Protein AF-0000000073385893 (afdb_homodimer)

Structure (mmCIF, N/CA/C/O backbone):
data_AF-0000000073385893-model_v1
#
loop_
_entity.id
_entity.type
_entity.pdbx_description
1 polymer Transposase
#
loop_
_atom_site.group_PDB
_atom_site.id
_atom_site.type_symbol
_atom_site.label_atom_id
_atom_site.label_alt_id
_atom_site.label_comp_id
_atom_site.label_asym_id
_atom_site.label_entity_id
_atom_site.label_seq_id
_atom_site.pdbx_PDB_ins_code
_atom_site.Cartn_x
_atom_site.Cartn_y
_atom_site.Cartn_z
_atom_site.occupancy
_atom_site.B_iso_or_equiv
_atom_site.auth_seq_id
_atom_site.auth_comp_id
_atom_site.auth_asym_id
_atom_site.auth_atom_id
_atom_site.pdbx_PDB_model_num
ATOM 1 N N . MET A 1 1 ? -3.127 -2.102 11.352 1 68.62 1 MET A N 1
ATOM 2 C CA . MET A 1 1 ? -2.375 -3.064 10.547 1 68.62 1 MET A CA 1
ATOM 3 C C . MET A 1 1 ? -3.191 -3.529 9.344 1 68.62 1 MET A C 1
ATOM 5 O O . MET A 1 1 ? -2.686 -3.561 8.227 1 68.62 1 MET A O 1
ATOM 9 N N . GLU A 1 2 ? -4.508 -3.516 9.477 1 88.69 2 GLU A N 1
ATOM 10 C CA . GLU A 1 2 ? -5.406 -3.994 8.43 1 88.69 2 GLU A CA 1
ATOM 11 C C . GLU A 1 2 ? -5.516 -2.984 7.293 1 88.69 2 GLU A C 1
ATOM 13 O O . GLU A 1 2 ? -5.629 -3.365 6.125 1 88.69 2 GLU A O 1
ATOM 18 N N . GLN A 1 3 ? -5.215 -1.764 7.625 1 93.19 3 GLN A N 1
ATOM 19 C CA . GLN A 1 3 ? -5.363 -0.714 6.625 1 93.19 3 GLN A CA 1
ATOM 20 C C . GLN A 1 3 ? -4.238 -0.773 5.594 1 93.19 3 GLN A C 1
ATOM 22 O O . GLN A 1 3 ? -4.449 -0.482 4.418 1 93.19 3 GLN A O 1
ATOM 27 N N . TYR A 1 4 ? -3.107 -1.166 6.062 1 94.75 4 TYR A N 1
ATOM 28 C CA . TYR A 1 4 ? -1.977 -1.244 5.145 1 94.75 4 TYR A CA 1
ATOM 29 C C . TYR A 1 4 ? -2.141 -2.408 4.176 1 94.75 4 TYR A C 1
ATOM 31 O O . TYR A 1 4 ? -1.768 -2.305 3.004 1 94.75 4 TYR A O 1
ATOM 39 N N . ARG A 1 5 ? -2.723 -3.418 4.672 1 94.38 5 ARG A N 1
ATOM 40 C CA . ARG A 1 5 ? -2.998 -4.547 3.791 1 94.38 5 ARG A CA 1
ATOM 41 C C . ARG A 1 5 ? -4.059 -4.191 2.754 1 94.38 5 ARG A C 1
ATOM 43 O O . ARG A 1 5 ? -3.947 -4.574 1.589 1 94.38 5 ARG A O 1
ATOM 50 N N . LEU A 1 6 ? -5.02 -3.506 3.205 1 94.25 6 LEU A N 1
ATOM 51 C CA . LEU A 1 6 ? -6.066 -3.057 2.293 1 94.25 6 LEU A CA 1
ATOM 52 C C . LEU A 1 6 ? -5.484 -2.166 1.198 1 94.25 6 LEU A C 1
ATOM 54 O O . LEU A 1 6 ? -5.855 -2.289 0.029 1 94.25 6 LEU A O 1
ATOM 58 N N . LEU A 1 7 ? -4.605 -1.332 1.606 1 95.81 7 LEU A N 1
ATOM 59 C CA . LEU A 1 7 ? -3.953 -0.468 0.629 1 95.81 7 LEU A CA 1
ATOM 60 C C . LEU A 1 7 ? -3.135 -1.29 -0.362 1 95.81 7 LEU A C 1
ATOM 62 O O . LEU A 1 7 ? -3.154 -1.018 -1.564 1 95.81 7 LEU A O 1
ATOM 66 N N . ALA A 1 8 ? -2.473 -2.262 0.148 1 96.44 8 ALA A N 1
ATOM 67 C CA . ALA A 1 8 ? -1.682 -3.141 -0.71 1 96.44 8 ALA A CA 1
ATOM 68 C C . ALA A 1 8 ? -2.564 -3.848 -1.735 1 96.44 8 ALA A C 1
ATOM 70 O O . ALA A 1 8 ? -2.152 -4.059 -2.879 1 96.44 8 ALA A O 1
ATOM 71 N N . GLU A 1 9 ? -3.723 -4.176 -1.349 1 94.88 9 GLU A N 1
ATOM 72 C CA . GLU A 1 9 ? -4.652 -4.84 -2.256 1 94.88 9 GLU A CA 1
ATOM 73 C C . GLU A 1 9 ? -5.027 -3.93 -3.426 1 94.88 9 GLU A C 1
ATOM 75 O O . GLU A 1 9 ? -5.301 -4.41 -4.527 1 94.88 9 GLU A O 1
ATOM 80 N N . CYS A 1 10 ? -5.039 -2.666 -3.184 1 94.69 10 CYS A N 1
ATOM 81 C CA . CYS A 1 10 ? -5.352 -1.713 -4.242 1 94.69 10 CYS A CA 1
ATOM 82 C C . CYS A 1 10 ? -4.188 -1.583 -5.219 1 94.69 10 CYS A C 1
ATOM 84 O O . CYS A 1 10 ? -4.387 -1.218 -6.379 1 94.69 10 CYS A O 1
ATOM 86 N N . LEU A 1 11 ? -3.021 -1.854 -4.75 1 94.94 11 LEU A N 1
ATOM 87 C CA . LEU A 1 11 ? -1.807 -1.643 -5.527 1 94.94 11 LEU A CA 1
ATOM 88 C C . LEU A 1 11 ? -1.462 -2.883 -6.344 1 94.94 11 LEU A C 1
ATOM 90 O O . LEU A 1 11 ? -0.826 -2.783 -7.395 1 94.94 11 LEU A O 1
ATOM 94 N N . LEU A 1 12 ? -1.886 -4.023 -5.918 1 95.19 12 LEU A N 1
ATOM 95 C CA . LEU A 1 12 ? -1.566 -5.301 -6.547 1 95.19 12 LEU A CA 1
ATOM 96 C C . LEU A 1 12 ? -2.723 -5.781 -7.418 1 95.19 12 LEU A C 1
ATOM 98 O O . LEU A 1 12 ? -3.836 -5.262 -7.324 1 95.19 12 LEU A O 1
ATOM 102 N N . PRO A 1 13 ? -2.416 -6.789 -8.328 1 91.75 13 PRO A N 1
ATOM 103 C CA . PRO A 1 13 ? -3.545 -7.391 -9.039 1 91.75 13 PRO A CA 1
ATOM 104 C C . PRO A 1 13 ? -4.656 -7.855 -8.102 1 91.75 13 PRO A C 1
ATOM 106 O O . PRO A 1 13 ? -4.379 -8.398 -7.031 1 91.75 13 PRO A O 1
ATOM 109 N N . ALA A 1 14 ? -5.852 -7.555 -8.539 1 89.38 14 ALA A N 1
ATOM 110 C CA . ALA A 1 14 ? -7.008 -7.867 -7.703 1 89.38 14 ALA A CA 1
ATOM 111 C C . ALA A 1 14 ? -6.949 -9.312 -7.211 1 89.38 14 ALA A C 1
ATOM 113 O O . ALA A 1 14 ? -6.711 -10.234 -7.992 1 89.38 14 ALA A O 1
ATOM 114 N N . ARG A 1 15 ? -7.043 -9.516 -5.867 1 89.88 15 ARG A N 1
ATOM 115 C CA . ARG A 1 15 ? -7.125 -10.797 -5.172 1 89.88 15 ARG A CA 1
ATOM 116 C C . ARG A 1 15 ? -5.766 -11.484 -5.129 1 89.88 15 ARG A C 1
ATOM 118 O O . ARG A 1 15 ? -5.676 -12.672 -4.805 1 89.88 15 ARG A O 1
ATOM 125 N N . MET A 1 16 ? -4.758 -10.789 -5.516 1 91.62 16 MET A N 1
ATOM 126 C CA . MET A 1 16 ? -3.41 -11.344 -5.457 1 91.62 16 MET A CA 1
ATOM 127 C C . MET A 1 16 ? -3.074 -11.805 -4.043 1 91.62 16 MET A C 1
ATOM 129 O O . MET A 1 16 ? -2.502 -12.883 -3.855 1 91.62 16 MET A O 1
ATOM 133 N N . LEU A 1 17 ? -3.533 -11.086 -3.086 1 93.31 17 LEU A N 1
ATOM 134 C CA . LEU A 1 17 ? -3.16 -11.375 -1.705 1 93.31 17 LEU A CA 1
ATOM 135 C C . LEU A 1 17 ? -3.992 -12.523 -1.146 1 93.31 17 LEU A C 1
ATOM 137 O O . LEU A 1 17 ? -3.738 -13 -0.037 1 93.31 17 LEU A O 1
ATOM 141 N N . ASP A 1 18 ? -4.941 -13.047 -1.859 1 89.88 18 ASP A N 1
ATOM 142 C CA . ASP A 1 18 ? -5.656 -14.266 -1.485 1 89.88 18 ASP A CA 1
ATOM 143 C C . ASP A 1 18 ? -4.797 -15.5 -1.719 1 89.88 18 ASP A C 1
ATOM 145 O O . ASP A 1 18 ? -5.008 -16.531 -1.089 1 89.88 18 ASP A O 1
ATOM 149 N N . TRP A 1 19 ? -3.746 -15.289 -2.578 1 88.88 19 TRP A N 1
ATOM 150 C CA . TRP A 1 19 ? -2.988 -16.453 -3.004 1 88.88 19 TRP A CA 1
ATOM 151 C C . TRP A 1 19 ? -1.507 -16.297 -2.678 1 88.88 19 TRP A C 1
ATOM 153 O O . TRP A 1 19 ? -0.78 -17.281 -2.557 1 88.88 19 TRP A O 1
ATOM 163 N N . PHE A 1 20 ? -1.146 -15.055 -2.58 1 93.06 20 PHE A N 1
ATOM 164 C CA . PHE A 1 20 ? 0.264 -14.781 -2.336 1 93.06 20 PHE A CA 1
ATOM 165 C C . PHE A 1 20 ? 0.44 -13.906 -1.099 1 93.06 20 PHE A C 1
ATOM 167 O O . PHE A 1 20 ? -0.401 -13.055 -0.81 1 93.06 20 PHE A O 1
ATOM 174 N N . ASP A 1 21 ? 1.572 -14.133 -0.489 1 95.12 21 ASP A N 1
ATOM 175 C CA . ASP A 1 21 ? 1.973 -13.273 0.625 1 95.12 21 ASP A CA 1
ATOM 176 C C . ASP A 1 21 ? 3.051 -12.281 0.196 1 95.12 21 ASP A C 1
ATOM 178 O O . ASP A 1 21 ? 4.027 -12.664 -0.45 1 95.12 21 ASP A O 1
ATOM 182 N N . LEU A 1 22 ? 2.812 -11.086 0.528 1 97.31 22 LEU A N 1
ATOM 183 C CA . LEU A 1 22 ? 3.883 -10.109 0.352 1 97.31 22 LEU A CA 1
ATOM 184 C C . LEU A 1 22 ? 4.973 -10.305 1.402 1 97.31 22 LEU A C 1
ATOM 186 O O . LEU A 1 22 ? 4.734 -10.086 2.594 1 97.31 22 LEU A O 1
ATOM 190 N N . LYS A 1 23 ? 6.113 -10.68 1.03 1 97.19 23 LYS A N 1
ATOM 191 C CA . LYS A 1 23 ? 7.188 -11.023 1.958 1 97.19 23 LYS A CA 1
ATOM 192 C C . LYS A 1 23 ? 8.039 -9.805 2.295 1 97.19 23 LYS A C 1
ATOM 194 O O . LYS A 1 23 ? 8.43 -9.609 3.449 1 97.19 23 LYS A O 1
ATOM 199 N N . THR A 1 24 ? 8.367 -9.07 1.257 1 97.06 24 THR A N 1
ATOM 200 C CA . THR A 1 24 ? 9.195 -7.895 1.475 1 97.06 24 THR A CA 1
ATOM 201 C C . THR A 1 24 ? 9.039 -6.898 0.331 1 97.06 24 THR A C 1
ATOM 203 O O . THR A 1 24 ? 8.516 -7.246 -0.733 1 97.06 24 THR A O 1
ATOM 206 N N . VAL A 1 25 ? 9.352 -5.684 0.608 1 97.69 25 VAL A N 1
ATOM 207 C CA . VAL A 1 25 ? 9.406 -4.574 -0.342 1 97.69 25 VAL A CA 1
ATOM 208 C C . VAL A 1 25 ? 10.812 -3.975 -0.351 1 97.69 25 VAL A C 1
ATOM 210 O O . VAL A 1 25 ? 11.375 -3.686 0.706 1 97.69 25 VAL A O 1
ATOM 213 N N . ARG A 1 26 ? 11.352 -3.855 -1.514 1 97.5 26 ARG A N 1
ATOM 214 C CA . ARG A 1 26 ? 12.656 -3.221 -1.646 1 97.5 26 ARG A CA 1
ATOM 215 C C . ARG A 1 26 ? 12.617 -2.088 -2.664 1 97.5 26 ARG A C 1
ATOM 217 O O . ARG A 1 26 ? 12.062 -2.246 -3.756 1 97.5 26 ARG A O 1
ATOM 224 N N . VAL A 1 27 ? 13.141 -1.008 -2.312 1 96.81 27 VAL A N 1
ATOM 225 C CA . VAL A 1 27 ? 13.25 0.138 -3.209 1 96.81 27 VAL A CA 1
ATOM 226 C C . VAL A 1 27 ? 14.703 0.323 -3.639 1 96.81 27 VAL A C 1
ATOM 228 O O . VAL A 1 27 ? 15.586 0.497 -2.799 1 96.81 27 VAL A O 1
ATOM 231 N N . GLU A 1 28 ? 14.859 0.206 -4.875 1 97.19 28 GLU A N 1
ATOM 232 C CA . GLU A 1 28 ? 16.203 0.34 -5.449 1 97.19 28 GLU A CA 1
ATOM 233 C C . GLU A 1 28 ? 16.359 1.679 -6.168 1 97.19 28 GLU A C 1
ATOM 235 O O . GLU A 1 28 ? 15.594 1.99 -7.086 1 97.19 28 GLU A O 1
ATOM 240 N N . LYS A 1 29 ? 17.344 2.443 -5.809 1 94.31 29 LYS A N 1
ATOM 241 C CA . LYS A 1 29 ? 17.625 3.709 -6.484 1 94.31 29 LYS A CA 1
ATOM 242 C C . LYS A 1 29 ? 18.438 3.486 -7.762 1 94.31 29 LYS A C 1
ATOM 244 O O . LYS A 1 29 ? 19.422 2.746 -7.758 1 94.31 29 LYS A O 1
ATOM 249 N N . LYS A 1 30 ? 17.922 4.016 -8.82 1 92.81 30 LYS A N 1
ATOM 250 C CA . LYS A 1 30 ? 18.609 4.012 -10.109 1 92.81 30 LYS A CA 1
ATOM 251 C C . LYS A 1 30 ? 18.75 5.43 -10.648 1 92.81 30 LYS A C 1
ATOM 253 O O . LYS A 1 30 ? 17.906 5.902 -11.406 1 92.81 30 LYS A O 1
ATOM 258 N N . GLY A 1 31 ? 19.875 6.062 -10.32 1 92.06 31 GLY A N 1
ATOM 259 C CA . GLY A 1 31 ? 20 7.469 -10.664 1 92.06 31 GLY A CA 1
ATOM 260 C C . GLY A 1 31 ? 18.969 8.352 -9.984 1 92.06 31 GLY A C 1
ATOM 261 O O . GLY A 1 31 ? 18.844 8.328 -8.758 1 92.06 31 GLY A O 1
ATOM 262 N N . ASP A 1 32 ? 18.109 9.023 -10.867 1 89.12 32 ASP A N 1
ATOM 263 C CA . ASP A 1 32 ? 17.109 9.945 -10.336 1 89.12 32 ASP A CA 1
ATOM 264 C C . ASP A 1 32 ? 15.75 9.258 -10.195 1 89.12 32 ASP A C 1
ATOM 266 O O . ASP A 1 32 ? 14.758 9.898 -9.828 1 89.12 32 ASP A O 1
ATOM 270 N N . THR A 1 33 ? 15.805 7.941 -10.539 1 91.75 33 THR A N 1
ATOM 271 C CA . THR A 1 33 ? 14.555 7.184 -10.438 1 91.75 33 THR A CA 1
ATOM 272 C C . THR A 1 33 ? 14.703 6.043 -9.438 1 91.75 33 THR A C 1
ATOM 274 O O . THR A 1 33 ? 15.75 5.883 -8.82 1 91.75 33 THR A O 1
ATOM 277 N N . GLN A 1 34 ? 13.547 5.406 -9.156 1 94.81 34 GLN A N 1
ATOM 278 C CA . GLN A 1 34 ? 13.562 4.246 -8.273 1 94.81 34 GLN A CA 1
ATOM 279 C C . GLN A 1 34 ? 12.75 3.096 -8.859 1 94.81 34 GLN A C 1
ATOM 281 O O . GLN A 1 34 ? 11.852 3.316 -9.68 1 94.81 34 GLN A O 1
ATOM 286 N N . VAL A 1 35 ? 13.227 1.936 -8.555 1 97.44 35 VAL A N 1
ATOM 287 C CA . VAL A 1 35 ? 12.461 0.732 -8.867 1 97.44 35 VAL A CA 1
ATOM 288 C C . VAL A 1 35 ? 11.945 0.097 -7.578 1 97.44 35 VAL A C 1
ATOM 290 O O . VAL A 1 35 ? 12.703 -0.101 -6.629 1 97.44 35 VAL A O 1
ATOM 293 N N . ILE A 1 36 ? 10.695 -0.172 -7.527 1 97.94 36 ILE A N 1
ATOM 294 C CA . ILE A 1 36 ? 10.07 -0.814 -6.375 1 97.94 36 ILE A CA 1
ATOM 295 C C . ILE A 1 36 ? 9.938 -2.314 -6.629 1 97.94 36 ILE A C 1
ATOM 297 O O . ILE A 1 36 ? 9.25 -2.73 -7.566 1 97.94 36 ILE A O 1
ATOM 301 N N . HIS A 1 37 ? 10.633 -3.098 -5.801 1 98.44 37 HIS A N 1
ATOM 302 C CA . HIS A 1 37 ? 10.578 -4.555 -5.887 1 98.44 37 HIS A CA 1
ATOM 303 C C . HIS A 1 37 ? 9.633 -5.129 -4.836 1 98.44 37 HIS A C 1
ATOM 305 O O . HIS A 1 37 ? 9.828 -4.926 -3.637 1 98.44 37 HIS A O 1
ATOM 311 N N . LEU A 1 38 ? 8.586 -5.785 -5.297 1 98.25 38 LEU A N 1
ATOM 312 C CA . LEU A 1 38 ? 7.652 -6.477 -4.41 1 98.25 38 LEU A CA 1
ATOM 313 C C . LEU A 1 38 ? 7.863 -7.988 -4.473 1 98.25 38 LEU A C 1
ATOM 315 O O . LEU A 1 38 ? 7.703 -8.594 -5.535 1 98.25 38 LEU A O 1
ATOM 319 N N . TYR A 1 39 ? 8.234 -8.547 -3.371 1 98.12 39 TYR A N 1
ATOM 320 C CA . TYR A 1 39 ? 8.492 -9.984 -3.307 1 98.12 39 TYR A CA 1
ATOM 321 C C . TYR A 1 39 ? 7.297 -10.727 -2.738 1 98.12 39 TYR A C 1
ATOM 323 O O . TYR A 1 39 ? 6.891 -10.492 -1.598 1 98.12 39 TYR A O 1
ATOM 331 N N . LEU A 1 40 ? 6.781 -11.703 -3.551 1 97.06 40 LEU A N 1
ATOM 332 C CA . LEU A 1 40 ? 5.566 -12.43 -3.195 1 97.06 40 LEU A CA 1
ATOM 333 C C . LEU A 1 40 ? 5.801 -13.93 -3.234 1 97.06 40 LEU A C 1
ATOM 335 O O . LEU A 1 40 ? 6.344 -14.453 -4.207 1 97.06 40 LEU A O 1
ATOM 339 N N . ASP A 1 41 ? 5.34 -14.617 -2.17 1 96.5 41 ASP A N 1
ATOM 340 C CA . ASP A 1 41 ? 5.348 -16.078 -2.117 1 96.5 41 ASP A CA 1
ATOM 341 C C . ASP A 1 41 ? 3.926 -16.625 -2.133 1 96.5 41 ASP A C 1
ATOM 343 O O . ASP A 1 41 ? 3.047 -16.125 -1.434 1 96.5 41 ASP A O 1
ATOM 347 N N . GLU A 1 42 ? 3.742 -17.656 -2.973 1 92.56 42 GLU A N 1
ATOM 348 C CA . GLU A 1 42 ? 2.457 -18.344 -2.885 1 92.56 42 GLU A CA 1
ATOM 349 C C . GLU A 1 42 ? 2.197 -18.844 -1.469 1 92.56 42 GLU A C 1
ATOM 351 O O . GLU A 1 42 ? 3.096 -19.391 -0.821 1 92.56 42 GLU A O 1
ATOM 356 N N . ASN A 1 43 ? 0.98 -18.578 -1.058 1 91.94 43 ASN A N 1
ATOM 357 C CA . ASN A 1 43 ? 0.715 -18.906 0.341 1 91.94 43 ASN A CA 1
ATOM 358 C C . ASN A 1 43 ? 0.541 -20.406 0.548 1 91.94 43 ASN A C 1
ATOM 360 O O . ASN A 1 43 ? 0.817 -21.188 -0.355 1 91.94 43 ASN A O 1
ATOM 364 N N . GLU A 1 44 ? 0.148 -20.828 1.754 1 90.62 44 GLU A N 1
ATOM 365 C CA . GLU A 1 44 ? 0.219 -22.234 2.152 1 90.62 44 GLU A CA 1
ATOM 366 C C . GLU A 1 44 ? -1.061 -22.984 1.78 1 90.62 44 GLU A C 1
ATOM 368 O O . GLU A 1 44 ? -1.295 -24.094 2.25 1 90.62 44 GLU A O 1
ATOM 373 N N . GLN A 1 45 ? -1.916 -22.328 1.078 1 82.88 45 GLN A N 1
ATOM 374 C CA . GLN A 1 45 ? -3.102 -23.031 0.614 1 82.88 45 GLN A CA 1
ATOM 375 C C . GLN A 1 45 ? -2.723 -24.203 -0.298 1 82.88 45 GLN A C 1
ATOM 377 O O . GLN A 1 45 ? -2.098 -24 -1.342 1 82.88 45 GLN A O 1
ATOM 382 N N . LYS A 1 46 ? -3.094 -25.375 0.068 1 76.62 46 LYS A N 1
ATOM 383 C CA . LYS A 1 46 ? -2.723 -26.578 -0.666 1 76.62 46 LYS A CA 1
ATOM 384 C C . LYS A 1 46 ? -3.613 -26.781 -1.889 1 76.62 46 LYS A C 1
ATOM 386 O O . LYS A 1 46 ? -4.777 -26.375 -1.889 1 76.62 46 LYS A O 1
ATOM 391 N N . PRO A 1 47 ? -3.008 -27.438 -2.816 1 75.12 47 PRO A N 1
ATOM 392 C CA . PRO A 1 47 ? -3.852 -27.781 -3.961 1 75.12 47 PRO A CA 1
ATOM 393 C C . PRO A 1 47 ? -4.973 -28.75 -3.59 1 75.12 47 PRO A C 1
ATOM 395 O O . PRO A 1 47 ? -4.863 -29.484 -2.598 1 75.12 47 PRO A O 1
ATOM 398 N N . ASP A 1 48 ? -6.223 -28.578 -4.023 1 64.06 48 ASP A N 1
ATOM 399 C CA . ASP A 1 48 ? -7.434 -29.328 -3.721 1 64.06 48 ASP A CA 1
ATOM 400 C C . ASP A 1 48 ? -7.109 -30.781 -3.412 1 64.06 48 ASP A C 1
ATOM 402 O O . ASP A 1 48 ? -7.664 -31.375 -2.477 1 64.06 48 ASP A O 1
ATOM 406 N N . ASP A 1 49 ? -6.578 -31.469 -4.156 1 58.88 49 ASP A N 1
ATOM 407 C CA . ASP A 1 49 ? -6.426 -32.906 -3.945 1 58.88 49 ASP A CA 1
ATOM 408 C C . ASP A 1 49 ? -5.332 -33.188 -2.92 1 58.88 49 ASP A C 1
ATOM 410 O O . ASP A 1 49 ? -4.879 -34.344 -2.795 1 58.88 49 ASP A O 1
ATOM 414 N N . GLY A 1 50 ? -5.02 -32.188 -2.17 1 60.62 50 GLY A N 1
ATOM 415 C CA . GLY A 1 50 ? -3.686 -32.375 -1.625 1 60.62 50 GLY A CA 1
ATOM 416 C C . GLY A 1 50 ? -3.691 -32.906 -0.206 1 60.62 50 GLY A C 1
ATOM 417 O O . GLY A 1 50 ? -3.23 -32.25 0.72 1 60.62 50 GLY A O 1
ATOM 418 N N . GLU A 1 51 ? -4.398 -34 0.008 1 68.19 51 GLU A N 1
ATOM 419 C CA . GLU A 1 51 ? -4.152 -34.688 1.273 1 68.19 51 GLU A CA 1
ATOM 420 C C . GLU A 1 51 ? -2.711 -35.188 1.36 1 68.19 51 GLU A C 1
ATOM 422 O O . GLU A 1 51 ? -2.1 -35.531 0.342 1 68.19 51 GLU A O 1
ATOM 427 N N . ASP A 1 52 ? -1.986 -34.875 2.328 1 83.12 52 ASP A N 1
ATOM 428 C CA . ASP A 1 52 ? -0.688 -35.406 2.738 1 83.12 52 ASP A CA 1
ATOM 429 C C . ASP A 1 52 ? 0.448 -34.688 2.008 1 83.12 52 ASP A C 1
ATOM 431 O O . ASP A 1 52 ? 1.422 -35.344 1.596 1 83.12 52 ASP A O 1
ATOM 435 N N . LEU A 1 53 ? 0.193 -33.562 1.668 1 89.38 53 LEU A N 1
ATOM 436 C CA . LEU A 1 53 ? 1.256 -32.781 1.039 1 89.38 53 LEU A CA 1
ATOM 437 C C . LEU A 1 53 ? 2.182 -32.156 2.09 1 89.38 53 LEU A C 1
ATOM 439 O O . LEU A 1 53 ? 1.723 -31.688 3.131 1 89.38 53 LEU A O 1
ATOM 443 N N . ARG A 1 54 ? 3.504 -32.375 1.871 1 93.06 54 ARG A N 1
ATOM 444 C CA . ARG A 1 54 ? 4.512 -31.781 2.738 1 93.06 54 ARG A CA 1
ATOM 445 C C . ARG A 1 54 ? 5.215 -30.625 2.037 1 93.06 54 ARG A C 1
ATOM 447 O O . ARG A 1 54 ? 5.5 -30.703 0.84 1 93.06 54 ARG A O 1
ATOM 454 N N . PRO A 1 55 ? 5.488 -29.594 2.785 1 92.75 55 PRO A N 1
ATOM 455 C CA . PRO A 1 55 ? 6.203 -28.469 2.18 1 92.75 55 PRO A CA 1
ATOM 456 C C . PRO A 1 55 ? 7.523 -28.875 1.538 1 92.75 55 PRO A C 1
ATOM 458 O O . PRO A 1 55 ? 8.25 -29.703 2.094 1 92.75 55 PRO A O 1
ATOM 461 N N . ASN A 1 56 ? 7.781 -28.312 0.373 1 94.88 56 ASN A N 1
ATOM 462 C CA . ASN A 1 56 ? 9.008 -28.609 -0.361 1 94.88 56 ASN A CA 1
ATOM 463 C C . ASN A 1 56 ? 9.617 -27.344 -0.97 1 94.88 56 ASN A C 1
ATOM 465 O O . ASN A 1 56 ? 10.031 -27.344 -2.129 1 94.88 56 ASN A O 1
ATOM 469 N N . GLY A 1 57 ? 9.547 -26.234 -0.329 1 95.31 57 GLY A N 1
ATOM 470 C CA . GLY A 1 57 ? 10.188 -25 -0.758 1 95.31 57 GLY A CA 1
ATOM 471 C C . GLY A 1 57 ? 9.398 -24.266 -1.824 1 95.31 57 GLY A C 1
ATOM 472 O O . GLY A 1 57 ? 8.172 -24.391 -1.896 1 95.31 57 GLY A O 1
ATOM 473 N N . PHE A 1 58 ? 10.148 -23.328 -2.516 1 95.62 58 PHE A N 1
ATOM 474 C CA . PHE A 1 58 ? 9.562 -22.484 -3.545 1 95.62 58 PHE A CA 1
ATOM 475 C C . PHE A 1 58 ? 10.305 -22.641 -4.863 1 95.62 58 PHE A C 1
ATOM 477 O O . PHE A 1 58 ? 11.453 -23.078 -4.887 1 95.62 58 PHE A O 1
ATOM 484 N N . THR A 1 59 ? 9.617 -22.375 -5.949 1 93.06 59 THR A N 1
ATOM 485 C CA . THR A 1 59 ? 10.273 -22.25 -7.242 1 93.06 59 THR A CA 1
ATOM 486 C C . THR A 1 59 ? 11.258 -21.078 -7.242 1 93.06 59 THR A C 1
ATOM 488 O O . THR A 1 59 ? 11.281 -20.281 -6.301 1 93.06 59 THR A O 1
ATOM 491 N N . ARG A 1 60 ? 12.07 -21.125 -8.305 1 93.31 60 ARG A N 1
ATOM 492 C CA . ARG A 1 60 ? 12.836 -19.906 -8.555 1 93.31 60 ARG A CA 1
ATOM 493 C C . ARG A 1 60 ? 11.914 -18.719 -8.758 1 93.31 60 ARG A C 1
ATOM 495 O O . ARG A 1 60 ? 10.789 -18.859 -9.227 1 93.31 60 ARG A O 1
ATOM 502 N N . GLU A 1 61 ? 12.406 -17.562 -8.555 1 93.38 61 GLU A N 1
ATOM 503 C CA . GLU A 1 61 ? 11.625 -16.344 -8.664 1 93.38 61 GLU A CA 1
ATOM 504 C C . GLU A 1 61 ? 11.352 -15.992 -10.125 1 93.38 61 GLU A C 1
ATOM 506 O O . GLU A 1 61 ? 12.227 -16.125 -10.977 1 93.38 61 GLU A O 1
ATOM 511 N N . SER A 1 62 ? 10.172 -15.68 -10.453 1 92.62 62 SER A N 1
ATOM 512 C CA . SER A 1 62 ? 9.797 -15.039 -11.711 1 92.62 62 SER A CA 1
ATOM 513 C C . SER A 1 62 ? 9.523 -13.555 -11.508 1 92.62 62 SER A C 1
ATOM 515 O O . SER A 1 62 ? 8.875 -13.156 -10.539 1 92.62 62 SER A O 1
ATO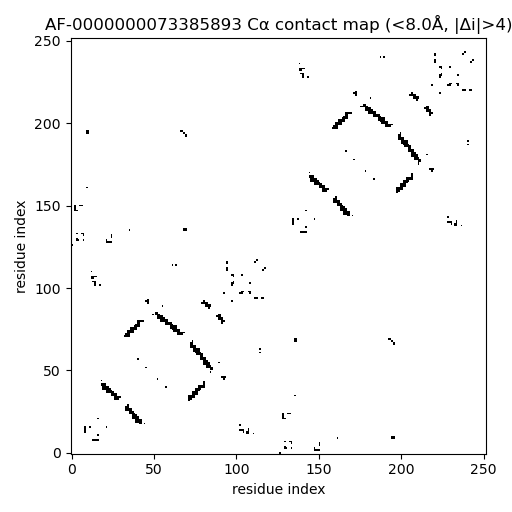M 517 N N . VAL A 1 63 ? 9.977 -12.711 -12.43 1 94.44 63 VAL A N 1
ATOM 518 C CA . VAL A 1 63 ? 9.867 -11.266 -12.281 1 94.44 63 VAL A CA 1
ATOM 519 C C . VAL A 1 63 ? 8.969 -10.703 -13.383 1 94.44 63 VAL A C 1
ATOM 521 O O . VAL A 1 63 ? 9.133 -11.031 -14.555 1 94.44 63 VAL A O 1
ATOM 524 N N . PHE A 1 64 ? 8.047 -9.891 -12.969 1 93.44 64 PHE A N 1
ATOM 525 C CA . PHE A 1 64 ? 7.098 -9.297 -13.898 1 93.44 64 PHE A CA 1
ATOM 526 C C . PHE A 1 64 ? 6.973 -7.801 -13.664 1 93.44 64 PHE A C 1
ATOM 528 O O . PHE A 1 64 ? 7 -7.34 -12.523 1 93.44 64 PHE A O 1
ATOM 535 N N . HIS A 1 65 ? 6.738 -7.102 -14.797 1 93.94 65 HIS A N 1
ATOM 536 C CA . HIS A 1 65 ? 6.414 -5.688 -14.664 1 93.94 65 HIS A CA 1
ATOM 537 C C . HIS A 1 65 ? 4.961 -5.492 -14.25 1 93.94 65 HIS A C 1
ATOM 539 O O . HIS A 1 65 ? 4.086 -6.262 -14.656 1 93.94 65 HIS A O 1
ATOM 545 N N . ASP A 1 66 ? 4.723 -4.512 -13.453 1 93.62 66 ASP A N 1
ATOM 546 C CA . ASP A 1 66 ? 3.371 -4.113 -13.078 1 93.62 66 ASP A CA 1
ATOM 547 C C . ASP A 1 66 ? 3.189 -2.602 -13.203 1 93.62 66 ASP A C 1
ATOM 549 O O . ASP A 1 66 ? 4.105 -1.894 -13.625 1 93.62 66 ASP A O 1
ATOM 553 N N . PHE A 1 67 ? 1.977 -2.074 -12.969 1 93.5 67 PHE A N 1
ATOM 554 C CA . PHE A 1 67 ? 1.674 -0.649 -13.016 1 93.5 67 PHE A CA 1
ATOM 555 C C . PHE A 1 67 ? 2.623 0.134 -12.117 1 93.5 67 PHE A C 1
ATOM 557 O O . PHE A 1 67 ? 2.912 -0.285 -10.992 1 93.5 67 PHE A O 1
ATOM 564 N N . PRO A 1 68 ? 3.121 1.274 -12.625 1 95.62 68 PRO A N 1
ATOM 565 C CA . PRO A 1 68 ? 4.016 2.096 -11.805 1 95.62 68 PRO A CA 1
ATOM 566 C C . PRO A 1 68 ? 3.307 2.734 -10.609 1 95.62 68 PRO A C 1
ATOM 568 O O . PRO A 1 68 ? 2.092 2.938 -10.648 1 95.62 68 PRO A O 1
ATOM 571 N N . ILE A 1 69 ? 4.035 2.906 -9.602 1 95 69 ILE A N 1
ATOM 572 C CA . ILE A 1 69 ? 3.588 3.66 -8.438 1 95 69 ILE A CA 1
ATOM 573 C C . ILE A 1 69 ? 4.219 5.051 -8.445 1 95 69 ILE A C 1
ATOM 575 O O . ILE A 1 69 ? 5.441 5.184 -8.375 1 95 69 ILE A O 1
ATOM 579 N N . ARG A 1 70 ? 3.414 6.066 -8.562 1 91.81 70 ARG A N 1
ATOM 580 C CA . ARG A 1 70 ? 3.867 7.453 -8.625 1 91.81 70 ARG A CA 1
ATOM 581 C C . ARG A 1 70 ? 4.957 7.625 -9.68 1 91.81 70 ARG A C 1
ATOM 583 O O . ARG A 1 70 ? 5.965 8.289 -9.43 1 91.81 70 ARG A O 1
ATOM 590 N N . GLY A 1 71 ? 4.773 6.938 -10.742 1 91.12 71 GLY A N 1
ATOM 591 C CA . GLY A 1 71 ? 5.691 7.07 -11.867 1 91.12 71 GLY A CA 1
ATOM 592 C C . GLY A 1 71 ? 6.938 6.215 -11.719 1 91.12 71 GLY A C 1
ATOM 593 O O . GLY A 1 71 ? 7.781 6.184 -12.617 1 91.12 71 GLY A O 1
ATOM 594 N N . GLN A 1 72 ? 7.051 5.523 -10.617 1 95.19 72 GLN A N 1
ATOM 595 C CA . GLN A 1 72 ? 8.203 4.652 -10.398 1 95.19 72 GLN A CA 1
ATOM 596 C C . GLN A 1 72 ? 7.91 3.23 -10.867 1 95.19 72 GLN A C 1
ATOM 598 O O . GLN A 1 72 ? 6.801 2.723 -10.68 1 95.19 72 GLN A O 1
ATOM 603 N N . GLU A 1 73 ? 8.906 2.656 -11.469 1 96.69 73 GLU A N 1
ATOM 604 C CA . GLU A 1 73 ? 8.758 1.294 -11.977 1 96.69 73 GLU A CA 1
ATOM 605 C C . GLU A 1 73 ? 8.5 0.31 -10.836 1 96.69 73 GLU A C 1
ATOM 607 O O . GLU A 1 73 ? 9.086 0.425 -9.758 1 96.69 73 GLU A O 1
ATOM 612 N N . VAL A 1 74 ? 7.625 -0.688 -11.117 1 97.31 74 VAL A N 1
ATOM 613 C CA . VAL A 1 74 ? 7.309 -1.721 -10.141 1 97.31 74 VAL A CA 1
ATOM 614 C C . VAL A 1 74 ? 7.582 -3.1 -10.734 1 97.31 74 VAL A C 1
ATOM 616 O O . VAL A 1 74 ? 7.133 -3.404 -11.844 1 97.31 74 VAL A O 1
ATOM 619 N N . LEU A 1 75 ? 8.328 -3.91 -10.016 1 97.44 75 LEU A N 1
ATOM 620 C CA . LEU A 1 75 ? 8.586 -5.297 -10.391 1 97.44 75 LEU A CA 1
ATOM 621 C C . LEU A 1 75 ? 8.023 -6.254 -9.344 1 97.44 75 LEU A C 1
ATOM 623 O O . LEU A 1 75 ? 8.273 -6.086 -8.148 1 97.44 75 LEU A O 1
ATOM 627 N N . LEU A 1 76 ? 7.266 -7.188 -9.797 1 97.06 76 LEU A N 1
ATOM 628 C CA . LEU A 1 76 ? 6.77 -8.258 -8.938 1 97.06 76 LEU A CA 1
ATOM 629 C C . LEU A 1 76 ? 7.684 -9.477 -9.008 1 97.06 76 LEU A C 1
ATOM 631 O O . LEU A 1 76 ? 7.914 -10.031 -10.086 1 97.06 76 LEU A O 1
ATOM 635 N N . HIS A 1 77 ? 8.273 -9.781 -7.93 1 97.06 77 HIS A N 1
ATOM 636 C CA . HIS A 1 77 ? 9.023 -11.023 -7.77 1 97.06 77 HIS A CA 1
ATOM 637 C C . HIS A 1 77 ? 8.156 -12.117 -7.156 1 97.06 77 HIS A C 1
ATOM 639 O O . HIS A 1 77 ? 7.848 -12.078 -5.965 1 97.06 77 HIS A O 1
ATOM 645 N N . VAL A 1 78 ? 7.832 -13.148 -8.016 1 95.12 78 VAL A N 1
ATOM 646 C CA . VAL A 1 78 ? 6.844 -14.125 -7.574 1 95.12 78 VAL A CA 1
ATOM 647 C C . VAL A 1 78 ? 7.484 -15.508 -7.48 1 95.12 78 VAL A C 1
ATOM 649 O O . VAL A 1 78 ? 8.195 -15.938 -8.391 1 95.12 78 VAL A O 1
ATOM 652 N N . ARG A 1 79 ? 7.203 -16.219 -6.332 1 94.81 79 ARG A N 1
ATOM 653 C CA . ARG A 1 79 ? 7.594 -17.609 -6.176 1 94.81 79 ARG A CA 1
ATOM 654 C C . ARG A 1 79 ? 6.379 -18.484 -5.887 1 94.81 79 ARG A C 1
ATOM 656 O O . ARG A 1 79 ? 5.504 -18.109 -5.105 1 94.81 79 ARG A O 1
ATOM 663 N N . ARG A 1 80 ? 6.367 -19.562 -6.52 1 92.12 80 ARG A N 1
ATOM 664 C CA . ARG A 1 80 ? 5.312 -20.547 -6.273 1 92.12 80 ARG A CA 1
ATOM 665 C C . ARG A 1 80 ? 5.758 -21.578 -5.25 1 92.12 80 ARG A C 1
ATOM 667 O O . ARG A 1 80 ? 6.938 -21.922 -5.18 1 92.12 80 ARG A O 1
ATOM 674 N N . ARG A 1 81 ? 4.797 -22.047 -4.555 1 93.06 81 ARG A N 1
ATOM 675 C CA . ARG A 1 81 ? 5.098 -23.031 -3.518 1 93.06 81 ARG A CA 1
ATOM 676 C C . ARG A 1 81 ? 5.094 -24.438 -4.086 1 93.06 81 ARG A C 1
ATOM 678 O O . ARG A 1 81 ? 4.211 -24.797 -4.867 1 93.06 81 ARG A O 1
ATOM 685 N N . ARG A 1 82 ? 6.047 -25.203 -3.633 1 93.06 82 ARG A N 1
ATOM 686 C CA . ARG A 1 82 ? 6.164 -26.609 -4.016 1 93.06 82 ARG A CA 1
ATOM 687 C C . ARG A 1 82 ? 5.773 -27.531 -2.861 1 93.06 82 ARG A C 1
ATOM 689 O O . ARG A 1 82 ? 6.074 -27.234 -1.702 1 93.06 82 ARG A O 1
ATOM 696 N N . TRP A 1 83 ? 5.145 -28.609 -3.203 1 93.19 83 TRP A N 1
ATOM 697 C CA . TRP A 1 83 ? 4.746 -29.625 -2.236 1 93.19 83 TRP A CA 1
ATOM 698 C C . TRP A 1 83 ? 5.258 -31 -2.654 1 93.19 83 TRP A C 1
ATOM 700 O O . TRP A 1 83 ? 5.512 -31.234 -3.836 1 93.19 83 TRP A O 1
ATOM 710 N N . LEU A 1 84 ? 5.461 -31.797 -1.642 1 92.88 84 LEU A N 1
ATOM 711 C CA . LEU A 1 84 ? 5.699 -33.219 -1.884 1 92.88 84 LEU A CA 1
ATOM 712 C C . LEU A 1 84 ? 4.465 -34.031 -1.542 1 92.88 84 LEU A C 1
ATOM 714 O O . LEU A 1 84 ? 3.873 -33.875 -0.475 1 92.88 84 LEU A O 1
ATOM 718 N N . ASP A 1 85 ? 4.137 -34.875 -2.479 1 89.06 85 ASP A N 1
ATOM 719 C CA . ASP A 1 85 ? 3.025 -35.781 -2.16 1 89.06 85 ASP A CA 1
ATOM 720 C C . ASP A 1 85 ? 3.506 -37 -1.385 1 89.06 85 ASP A C 1
ATOM 722 O O . ASP A 1 85 ? 4.676 -37.094 -1.005 1 89.06 85 ASP A O 1
ATOM 726 N N . ALA A 1 86 ? 2.549 -37.875 -1.111 1 88.88 86 ALA A N 1
ATOM 727 C CA . ALA A 1 86 ? 2.836 -39.062 -0.288 1 88.88 86 ALA A CA 1
ATOM 728 C C . ALA A 1 86 ? 3.928 -39.906 -0.919 1 88.88 86 ALA A C 1
ATOM 730 O O . ALA A 1 86 ? 4.707 -40.562 -0.212 1 88.88 86 ALA A O 1
ATOM 731 N N . ASP A 1 87 ? 4.066 -39.906 -2.227 1 91.12 87 ASP A N 1
ATOM 732 C CA . ASP A 1 87 ? 5.02 -40.75 -2.961 1 91.12 87 ASP A CA 1
ATOM 733 C C . ASP A 1 87 ? 6.336 -40 -3.182 1 91.12 87 ASP A C 1
ATOM 735 O O . ASP A 1 87 ? 7.246 -40.5 -3.834 1 91.12 87 ASP A O 1
ATOM 739 N N . GLY A 1 88 ? 6.406 -38.781 -2.785 1 89.5 88 GLY A N 1
ATOM 740 C CA . GLY A 1 88 ? 7.633 -38 -2.896 1 89.5 88 GLY A CA 1
ATOM 741 C C . GLY A 1 88 ? 7.727 -37.219 -4.191 1 89.5 88 GLY A C 1
ATOM 742 O O . GLY A 1 88 ? 8.805 -36.75 -4.562 1 89.5 88 GLY A O 1
ATOM 743 N N . HIS A 1 89 ? 6.578 -37.156 -4.898 1 90.56 89 HIS A N 1
ATOM 744 C CA . HIS A 1 89 ? 6.574 -36.375 -6.125 1 90.56 89 HIS A CA 1
ATOM 745 C C . HIS A 1 89 ? 6.328 -34.906 -5.832 1 90.56 89 HIS A C 1
ATOM 747 O O . HIS A 1 89 ? 5.504 -34.562 -4.977 1 90.56 89 HIS A O 1
ATOM 753 N N . ASN A 1 90 ? 7.043 -34.031 -6.586 1 90.12 90 ASN A N 1
ATOM 754 C CA . ASN A 1 90 ? 6.828 -32.594 -6.492 1 90.12 90 ASN A CA 1
ATOM 755 C C . ASN A 1 90 ? 5.512 -32.188 -7.145 1 90.12 90 ASN A C 1
ATOM 757 O O . ASN A 1 90 ? 5.238 -32.562 -8.289 1 90.12 90 ASN A O 1
ATOM 761 N N . VAL A 1 91 ? 4.715 -31.438 -6.391 1 88.5 91 VAL A N 1
ATOM 762 C CA . VAL A 1 91 ? 3.455 -30.953 -6.938 1 88.5 91 VAL A CA 1
ATOM 763 C C . VAL A 1 91 ? 3.318 -29.453 -6.652 1 88.5 91 VAL A C 1
ATOM 765 O O . VAL A 1 91 ? 3.867 -28.953 -5.672 1 88.5 91 VAL A O 1
ATOM 768 N N . MET A 1 92 ? 2.648 -28.766 -7.578 1 86.44 92 MET A N 1
ATOM 769 C CA . MET A 1 92 ? 2.334 -27.344 -7.43 1 86.44 92 MET A CA 1
ATOM 770 C C . MET A 1 92 ? 0.862 -27.078 -7.727 1 86.44 92 MET A C 1
ATOM 772 O O . MET A 1 92 ? 0.184 -27.922 -8.32 1 86.44 92 MET A O 1
ATOM 776 N N . THR A 1 93 ? 0.401 -25.953 -7.215 1 82.19 93 THR A N 1
ATOM 777 C CA . THR A 1 93 ? -0.978 -25.578 -7.5 1 82.19 93 THR A CA 1
ATOM 778 C C . THR A 1 93 ? -1.165 -25.297 -8.992 1 82.19 93 THR A C 1
ATOM 780 O O . THR A 1 93 ? -0.366 -24.594 -9.602 1 82.19 93 THR A O 1
ATOM 783 N N . GLU A 1 94 ? -2.176 -25.891 -9.539 1 76.75 94 GLU A N 1
ATOM 784 C CA . GLU A 1 94 ? -2.457 -25.672 -10.953 1 76.75 94 GLU A CA 1
ATOM 785 C C . GLU A 1 94 ? -3.074 -24.297 -11.188 1 76.75 94 GLU A C 1
ATOM 787 O O . GLU A 1 94 ? -4.047 -23.922 -10.531 1 76.75 94 GLU A O 1
ATOM 792 N N . CYS A 1 95 ? -2.525 -23.594 -12.055 1 71.69 95 CYS A N 1
ATOM 793 C CA . CYS A 1 95 ? -3.012 -22.25 -12.359 1 71.69 95 CYS A CA 1
ATOM 794 C C . CYS A 1 95 ? -4.488 -22.266 -12.734 1 71.69 95 CYS A C 1
ATOM 796 O O . CYS A 1 95 ? -5.238 -21.359 -12.391 1 71.69 95 CYS A O 1
ATOM 798 N N . ASN A 1 96 ? -4.793 -23.328 -13.43 1 68.94 96 ASN A N 1
ATOM 799 C CA . ASN A 1 96 ? -6.191 -23.469 -13.828 1 68.94 96 ASN A CA 1
ATOM 800 C C . ASN A 1 96 ? -7.109 -23.562 -12.609 1 68.94 96 ASN A C 1
ATOM 802 O O . ASN A 1 96 ? -8.242 -23.078 -12.641 1 68.94 96 ASN A O 1
ATOM 806 N N . LEU A 1 97 ? -6.57 -24.125 -11.602 1 67.69 97 LEU A N 1
ATOM 807 C CA . LEU A 1 97 ? -7.371 -24.234 -10.391 1 67.69 97 LEU A CA 1
ATOM 808 C C . LEU A 1 97 ? -7.582 -22.875 -9.742 1 67.69 97 LEU A C 1
ATOM 810 O O . LEU A 1 97 ? -8.68 -22.562 -9.281 1 67.69 97 LEU A O 1
ATOM 814 N N . ILE A 1 98 ? -6.555 -22.125 -9.859 1 70.5 98 ILE A N 1
ATOM 815 C CA . ILE A 1 98 ? 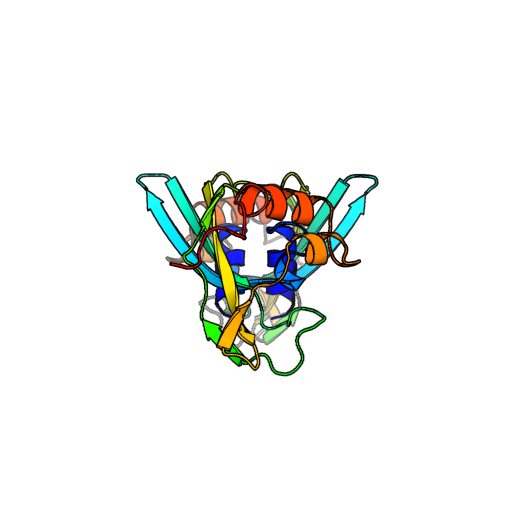-6.672 -20.781 -9.32 1 70.5 98 ILE A CA 1
ATOM 816 C C . ILE A 1 98 ? -7.664 -19.969 -10.156 1 70.5 98 ILE A C 1
ATOM 818 O O . ILE A 1 98 ? -8.523 -19.281 -9.609 1 70.5 98 ILE A O 1
ATOM 822 N N . GLN A 1 99 ? -7.57 -20.188 -11.43 1 73.25 99 GLN A N 1
ATOM 823 C CA . GLN A 1 99 ? -8.414 -19.438 -12.352 1 73.25 99 GLN A CA 1
ATOM 824 C C . GLN A 1 99 ? -9.875 -19.828 -12.211 1 73.25 99 GLN A C 1
ATOM 826 O O . GLN A 1 99 ? -10.773 -19.016 -12.445 1 73.25 99 GLN A O 1
ATOM 831 N N . GLU A 1 100 ? -10.055 -21.031 -11.75 1 67.62 100 GLU A N 1
ATOM 832 C CA . GLU A 1 100 ? -11.422 -21.531 -11.633 1 67.62 100 GLU A CA 1
ATOM 833 C C . GLU A 1 100 ? -12 -21.219 -10.25 1 67.62 100 GLU A C 1
ATOM 835 O O . GLU A 1 100 ? -13.188 -21.422 -10.016 1 67.62 100 GLU A O 1
ATOM 840 N N . SER A 1 101 ? -11.195 -20.688 -9.57 1 67.5 101 SER A N 1
ATOM 841 C CA . SER A 1 101 ? -11.648 -20.391 -8.211 1 67.5 101 SER A CA 1
ATOM 842 C C . SER A 1 101 ? -12.516 -19.141 -8.164 1 67.5 101 SER A C 1
ATOM 844 O O . SER A 1 101 ? -12.328 -18.219 -8.969 1 67.5 101 SER A O 1
ATOM 846 N N . THR A 1 102 ? -13.461 -19.078 -7.348 1 67.5 102 THR A N 1
ATOM 847 C CA . THR A 1 102 ? -14.32 -17.922 -7.145 1 67.5 102 THR A CA 1
ATOM 848 C C . THR A 1 102 ? -13.5 -16.719 -6.652 1 67.5 102 THR A C 1
ATOM 850 O O . THR A 1 102 ? -13.953 -15.578 -6.73 1 67.5 102 THR A O 1
ATOM 853 N N . ARG A 1 103 ? -12.352 -17.125 -6.383 1 63.69 103 ARG A N 1
ATOM 854 C CA . ARG A 1 103 ? -11.508 -16.078 -5.816 1 63.69 103 ARG A CA 1
ATOM 855 C C . ARG A 1 103 ? -10.57 -15.5 -6.871 1 63.69 103 ARG A C 1
ATOM 857 O O . ARG A 1 103 ? -9.789 -14.594 -6.586 1 63.69 103 ARG A O 1
ATOM 864 N N . CYS A 1 104 ? -10.766 -15.898 -8.039 1 72.38 104 CYS A N 1
ATOM 865 C CA . CYS A 1 104 ? -9.883 -15.422 -9.094 1 72.38 104 CYS A CA 1
ATOM 866 C C . CYS A 1 104 ? -10.539 -14.312 -9.898 1 72.38 104 CYS A C 1
ATOM 868 O O . CYS A 1 104 ? -11.602 -14.508 -10.492 1 72.38 104 CYS A O 1
ATOM 870 N N . SER A 1 105 ? -9.898 -13.156 -9.828 1 76.69 105 SER A N 1
ATOM 871 C CA . SER A 1 105 ? -10.359 -12.047 -10.656 1 76.69 105 SER A CA 1
ATOM 872 C C . SER A 1 105 ? -9.781 -12.133 -12.062 1 76.69 105 SER A C 1
ATOM 874 O O . SER A 1 105 ? -8.852 -12.906 -12.312 1 76.69 105 SER A O 1
ATOM 876 N N . THR A 1 106 ? -10.406 -11.469 -12.961 1 80.94 106 THR A N 1
ATOM 877 C CA . THR A 1 106 ? -9.875 -11.406 -14.32 1 80.94 106 THR A CA 1
ATOM 878 C C . THR A 1 106 ? -8.43 -10.914 -14.32 1 80.94 106 THR A C 1
ATOM 880 O O . THR A 1 106 ? -7.59 -11.438 -15.047 1 80.94 106 THR A O 1
ATOM 883 N N . GLU A 1 107 ? -8.117 -9.984 -13.484 1 81.94 107 GLU A N 1
ATOM 884 C CA . GLU A 1 107 ? -6.762 -9.445 -13.406 1 81.94 107 GLU A CA 1
ATOM 885 C C . GLU A 1 107 ? -5.781 -10.492 -12.875 1 81.94 107 GLU A C 1
ATOM 887 O O . GLU A 1 107 ? -4.664 -10.617 -13.375 1 81.94 107 GLU A O 1
ATOM 892 N N . LEU A 1 108 ? -6.238 -11.156 -11.914 1 84.69 108 LEU A N 1
ATOM 893 C CA . LEU A 1 108 ? -5.387 -12.203 -11.359 1 84.69 108 LEU A CA 1
ATOM 894 C C . LEU A 1 108 ? -5.156 -13.312 -12.375 1 84.69 108 LEU A C 1
ATOM 896 O O . LEU A 1 108 ? -4.027 -13.781 -12.547 1 84.69 108 LEU A O 1
ATOM 900 N N . ALA A 1 109 ? -6.203 -13.688 -12.992 1 82.06 109 ALA A N 1
ATOM 901 C CA . ALA A 1 109 ? -6.098 -14.727 -14.008 1 82.06 109 ALA A CA 1
ATOM 902 C C . ALA A 1 109 ? -5.129 -14.32 -15.117 1 82.06 109 ALA A C 1
ATOM 904 O O . ALA A 1 109 ? -4.266 -15.102 -15.516 1 82.06 109 ALA A O 1
ATOM 905 N N . ASP A 1 110 ? -5.367 -13.148 -15.609 1 82.94 110 ASP A N 1
ATOM 906 C CA . ASP A 1 110 ? -4.488 -12.633 -16.656 1 82.94 110 ASP A CA 1
ATOM 907 C C . ASP A 1 110 ? -3.037 -12.602 -16.172 1 82.94 110 ASP A C 1
ATOM 909 O O . ASP A 1 110 ? -2.125 -12.945 -16.922 1 82.94 110 ASP A O 1
ATOM 913 N N . PHE A 1 111 ? -2.895 -12.273 -15.023 1 84.31 111 PHE A N 1
ATOM 914 C CA . PHE A 1 111 ? -1.559 -12.203 -14.445 1 84.31 111 PHE A CA 1
ATOM 915 C C . PHE A 1 111 ? -0.931 -13.594 -14.367 1 84.31 111 PHE A C 1
ATOM 917 O O . PHE A 1 111 ? 0.217 -13.781 -14.773 1 84.31 111 PHE A O 1
ATOM 924 N N . LEU A 1 112 ? -1.662 -14.5 -13.82 1 82.19 112 LEU A N 1
ATOM 925 C CA . LEU A 1 112 ? -1.147 -15.859 -13.656 1 82.19 112 LEU A CA 1
ATOM 926 C C . LEU A 1 112 ? -0.865 -16.5 -15.008 1 82.19 112 LEU A C 1
ATOM 928 O O . LEU A 1 112 ? 0.12 -17.219 -15.164 1 82.19 112 LEU A O 1
ATOM 932 N N . LYS A 1 113 ? -1.722 -16.234 -15.914 1 80.06 113 LYS A N 1
ATOM 933 C CA . LYS A 1 113 ? -1.525 -16.75 -17.266 1 80.06 113 LYS A CA 1
ATOM 934 C C . LYS A 1 113 ? -0.232 -16.219 -17.875 1 80.06 113 LYS A C 1
ATOM 936 O O . LYS A 1 113 ? 0.533 -16.969 -18.469 1 80.06 113 LYS A O 1
ATOM 941 N N . GLU A 1 114 ? -0.048 -15.023 -17.734 1 77.31 114 GLU A N 1
ATOM 942 C CA . GLU A 1 114 ? 1.166 -14.398 -18.266 1 77.31 114 GLU A CA 1
ATOM 943 C C . GLU A 1 114 ? 2.402 -14.898 -17.516 1 77.31 114 GLU A C 1
ATOM 945 O O . GLU A 1 114 ? 3.439 -15.156 -18.141 1 77.31 114 GLU A O 1
ATOM 950 N N . ALA A 1 115 ? 2.207 -15.07 -16.25 1 77.56 115 ALA A N 1
ATOM 951 C CA . ALA A 1 115 ? 3.344 -15.414 -15.406 1 77.56 115 ALA A CA 1
ATOM 952 C C . ALA A 1 115 ? 3.686 -16.891 -15.523 1 77.56 115 ALA A C 1
ATOM 954 O O . ALA A 1 115 ? 4.859 -17.266 -15.57 1 77.56 115 ALA A O 1
ATOM 955 N N . PHE A 1 116 ? 2.621 -17.766 -15.586 1 75.44 116 PHE A N 1
ATOM 956 C CA . PHE A 1 116 ? 2.904 -19.188 -15.43 1 75.44 116 PHE A CA 1
ATOM 957 C C . PHE A 1 116 ? 2.262 -19.984 -16.562 1 75.44 116 PHE A C 1
ATOM 959 O O . PHE A 1 116 ? 2.441 -21.203 -16.641 1 75.44 116 PHE A O 1
ATOM 966 N N . GLY A 1 117 ? 1.367 -19.484 -17.281 1 66.88 117 GLY A N 1
ATOM 967 C CA . GLY A 1 117 ? 0.617 -20.219 -18.281 1 66.88 117 GLY A CA 1
ATOM 968 C C . GLY A 1 117 ? 1.496 -20.797 -19.375 1 66.88 117 GLY A C 1
ATOM 969 O O . GLY A 1 117 ? 1.202 -21.875 -19.906 1 66.88 117 GLY A O 1
ATOM 970 N N . ASP A 1 118 ? 2.402 -20.047 -20.016 1 53.94 118 ASP A N 1
ATOM 971 C CA . ASP A 1 118 ? 3.07 -20.625 -21.172 1 53.94 118 ASP A CA 1
ATOM 972 C C . ASP A 1 118 ? 3.979 -21.781 -20.766 1 53.94 118 ASP A C 1
ATOM 974 O O . ASP A 1 118 ? 4.555 -22.453 -21.625 1 53.94 118 ASP A O 1
ATOM 978 N N . ALA A 1 119 ? 4.398 -21.938 -19.641 1 49.75 119 ALA A N 1
ATOM 979 C CA . ALA A 1 119 ? 5.41 -22.969 -19.406 1 49.75 119 ALA A CA 1
ATOM 980 C C . ALA A 1 119 ? 4.766 -24.328 -19.203 1 49.75 119 ALA A C 1
ATOM 982 O O . ALA A 1 119 ? 3.795 -24.469 -18.453 1 49.75 119 ALA A O 1
ATOM 983 N N . PRO A 1 120 ? 4.902 -25.234 -20.156 1 42.06 120 PRO A N 1
ATOM 984 C CA . PRO A 1 120 ? 4.457 -26.609 -19.891 1 42.06 120 PRO A CA 1
ATOM 985 C C . PRO A 1 120 ? 4.887 -27.125 -18.516 1 42.06 120 PRO A C 1
ATOM 987 O O . PRO A 1 120 ? 6.07 -27.078 -18.188 1 42.06 120 PRO A O 1
ATOM 990 N N . TYR A 1 121 ? 4.078 -26.875 -17.422 1 40.31 121 TYR A N 1
ATOM 991 C CA . TYR A 1 121 ? 4.375 -27.375 -16.094 1 40.31 121 TYR A CA 1
ATOM 992 C C . TYR A 1 121 ? 5.07 -28.734 -16.141 1 40.31 121 TYR A C 1
ATOM 994 O O . TYR A 1 121 ? 5.637 -29.188 -15.148 1 40.31 121 TYR A O 1
ATOM 1002 N N . ASN A 1 122 ? 4.648 -29.469 -17.094 1 36.81 122 ASN A N 1
ATOM 1003 C CA . ASN A 1 122 ? 5.074 -30.875 -17.141 1 36.81 122 ASN A CA 1
ATOM 1004 C C . ASN A 1 122 ? 6.539 -30.984 -17.547 1 36.81 122 ASN A C 1
ATOM 1006 O O . ASN A 1 122 ? 6.965 -32.031 -18.047 1 36.81 122 ASN A O 1
ATOM 1010 N N . GLY A 1 123 ? 7.262 -29.953 -17.844 1 35.12 123 GLY A N 1
ATOM 1011 C CA . GLY A 1 123 ? 8.602 -30.422 -18.156 1 35.12 123 GLY A CA 1
ATOM 1012 C C . GLY A 1 123 ? 9.25 -31.188 -17.031 1 35.12 123 GLY A C 1
ATOM 1013 O O . GLY A 1 123 ? 8.805 -31.125 -15.883 1 35.12 123 GLY A O 1
ATOM 1014 N N . PRO A 1 124 ? 10.07 -32.281 -17.328 1 33.84 124 PRO A N 1
ATOM 1015 C CA . PRO A 1 124 ? 10.773 -33.125 -16.359 1 33.84 124 PRO A CA 1
ATOM 1016 C C . PRO A 1 124 ? 11.43 -32.281 -15.25 1 33.84 124 PRO A C 1
ATOM 1018 O O . PRO A 1 124 ? 12.055 -31.266 -15.516 1 33.84 124 PRO A O 1
ATOM 1021 N N . PHE A 1 125 ? 10.727 -31.953 -14.125 1 33.5 125 PHE A N 1
ATOM 1022 C CA . PHE A 1 125 ? 11.531 -31.531 -12.977 1 33.5 125 PHE A CA 1
ATOM 1023 C C . PHE A 1 125 ? 12.883 -32.25 -12.984 1 33.5 125 PHE A C 1
ATOM 1025 O O . PHE A 1 125 ? 12.938 -33.469 -12.852 1 33.5 125 PHE A O 1
ATOM 1032 N N . VAL A 1 126 ? 13.82 -31.828 -13.875 1 28.66 126 VAL A N 1
ATOM 1033 C CA . VAL A 1 126 ? 15.156 -32.375 -13.711 1 28.66 126 VAL A CA 1
ATOM 1034 C C . VAL A 1 126 ? 15.703 -32 -12.336 1 28.66 126 VAL A C 1
ATOM 1036 O O . VAL A 1 126 ? 15.398 -30.938 -11.812 1 28.66 126 VAL A O 1
ATOM 1039 N N . MET B 1 1 ? 4.148 -7.609 8.688 1 68.12 1 MET B N 1
ATOM 1040 C CA . MET B 1 1 ? 3.385 -6.391 8.922 1 68.12 1 MET B CA 1
ATOM 1041 C C . MET B 1 1 ? 4.168 -5.16 8.477 1 68.12 1 MET B C 1
ATOM 1043 O O . MET B 1 1 ? 3.629 -4.293 7.789 1 68.12 1 MET B O 1
ATOM 1047 N N . GLU B 1 2 ? 5.488 -5.246 8.516 1 88.94 2 GLU B N 1
ATOM 1048 C CA . GLU B 1 2 ? 6.363 -4.125 8.18 1 88.94 2 GLU B CA 1
ATOM 1049 C C . GLU B 1 2 ? 6.426 -3.906 6.672 1 88.94 2 GLU B C 1
ATOM 1051 O O . GLU B 1 2 ? 6.504 -2.7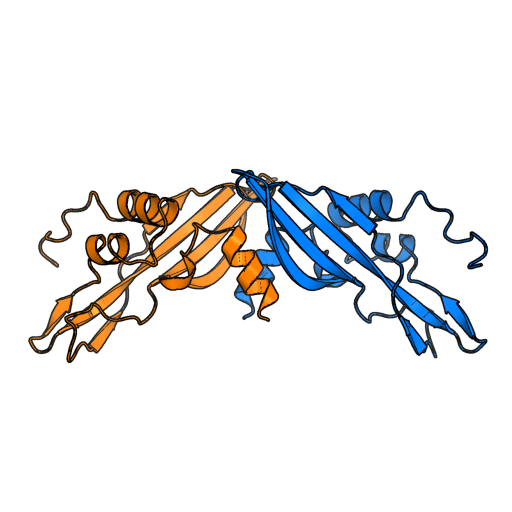68 6.207 1 88.94 2 GLU B O 1
ATOM 1056 N N . GLN B 1 3 ? 6.105 -4.953 5.957 1 93.25 3 GLN B N 1
ATOM 1057 C CA . GLN B 1 3 ? 6.215 -4.863 4.504 1 93.25 3 GLN B CA 1
ATOM 1058 C C . GLN B 1 3 ? 5.062 -4.055 3.916 1 93.25 3 GLN B C 1
ATOM 1060 O O . GLN B 1 3 ? 5.238 -3.342 2.926 1 93.25 3 GLN B O 1
ATOM 1065 N N . TYR B 1 4 ? 3.951 -4.18 4.555 1 94.81 4 TYR B N 1
ATOM 1066 C CA . TYR B 1 4 ? 2.797 -3.443 4.051 1 94.81 4 TYR B CA 1
ATOM 1067 C C . TYR B 1 4 ? 2.949 -1.948 4.309 1 94.81 4 TYR B C 1
ATOM 1069 O O . TYR B 1 4 ? 2.543 -1.127 3.482 1 94.81 4 TYR B O 1
ATOM 1077 N N . ARG B 1 5 ? 3.553 -1.661 5.387 1 94.38 5 ARG B N 1
ATOM 1078 C CA . ARG B 1 5 ? 3.818 -0.255 5.672 1 94.38 5 ARG B CA 1
ATOM 1079 C C . ARG B 1 5 ? 4.844 0.319 4.703 1 94.38 5 ARG B C 1
ATOM 1081 O O . ARG B 1 5 ? 4.707 1.456 4.246 1 94.38 5 ARG B O 1
ATOM 1088 N N . LEU B 1 6 ? 5.812 -0.449 4.453 1 94.25 6 LEU B N 1
ATOM 1089 C CA . LEU B 1 6 ? 6.828 -0.029 3.492 1 94.25 6 LEU B CA 1
ATOM 1090 C C . LEU B 1 6 ? 6.207 0.223 2.121 1 94.25 6 LEU B C 1
ATOM 1092 O O . LEU B 1 6 ? 6.551 1.199 1.451 1 94.25 6 LEU B O 1
ATOM 1096 N N . LEU B 1 7 ? 5.328 -0.634 1.763 1 95.75 7 LEU B N 1
ATOM 1097 C CA . LEU B 1 7 ? 4.641 -0.454 0.489 1 95.75 7 LEU B CA 1
ATOM 1098 C C . LEU B 1 7 ? 3.809 0.823 0.497 1 95.75 7 LEU B C 1
ATOM 1100 O O . LEU B 1 7 ? 3.793 1.565 -0.487 1 95.75 7 LEU B O 1
ATOM 1104 N N . ALA B 1 8 ? 3.166 1.052 1.601 1 96.38 8 ALA B N 1
ATOM 1105 C CA . ALA B 1 8 ? 2.363 2.264 1.738 1 96.38 8 ALA B CA 1
ATOM 1106 C C . ALA B 1 8 ? 3.229 3.514 1.595 1 96.38 8 ALA B C 1
ATOM 1108 O O . ALA B 1 8 ? 2.791 4.52 1.03 1 96.38 8 ALA B O 1
ATOM 1109 N N . GLU B 1 9 ? 4.402 3.439 2.057 1 94.81 9 GLU B N 1
ATOM 1110 C CA . GLU B 1 9 ? 5.316 4.57 1.955 1 94.81 9 GLU B CA 1
ATOM 1111 C C . GLU B 1 9 ? 5.648 4.883 0.499 1 94.81 9 GLU B C 1
ATOM 1113 O O . GLU B 1 9 ? 5.898 6.039 0.148 1 94.81 9 GLU B O 1
ATOM 1118 N N . CYS B 1 10 ? 5.66 3.881 -0.323 1 94.62 10 CYS B N 1
ATOM 1119 C CA . CYS B 1 10 ? 5.934 4.078 -1.741 1 94.62 10 CYS B CA 1
ATOM 1120 C C . CYS B 1 10 ? 4.75 4.738 -2.439 1 94.62 10 CYS B C 1
ATOM 1122 O O . CYS B 1 10 ? 4.918 5.383 -3.475 1 94.62 10 CYS B O 1
ATOM 1124 N N . LEU B 1 11 ? 3.604 4.559 -1.9 1 94.81 11 LEU B N 1
ATOM 1125 C CA . LEU B 1 11 ? 2.369 5.012 -2.533 1 94.81 11 LEU B CA 1
ATOM 1126 C C . LEU B 1 11 ? 2.023 6.434 -2.098 1 94.81 11 LEU B C 1
ATOM 1128 O O . LEU B 1 11 ? 1.375 7.172 -2.84 1 94.81 11 LEU B O 1
ATOM 1132 N N . LEU B 1 12 ? 2.449 6.828 -0.939 1 95.12 12 LEU B N 1
ATOM 1133 C CA . LEU B 1 12 ? 2.129 8.125 -0.356 1 95.12 12 LEU B CA 1
ATOM 1134 C C . LEU B 1 12 ? 3.268 9.117 -0.577 1 95.12 12 LEU B C 1
ATOM 1136 O O . LEU B 1 12 ? 4.379 8.719 -0.939 1 95.12 12 LEU B O 1
ATOM 1140 N N . PRO B 1 13 ? 2.943 10.461 -0.399 1 91.69 13 PRO B N 1
ATOM 1141 C CA . PRO B 1 13 ? 4.059 11.406 -0.428 1 91.69 13 PRO B CA 1
ATOM 1142 C C . PRO B 1 13 ? 5.199 11.008 0.505 1 91.69 13 PRO B C 1
ATOM 1144 O O . PRO B 1 13 ? 4.953 10.531 1.615 1 91.69 13 PRO B O 1
ATOM 1147 N N . ALA B 1 14 ? 6.387 11.164 -0.034 1 89.19 14 ALA B N 1
ATOM 1148 C CA . ALA B 1 14 ? 7.566 10.734 0.717 1 89.19 14 ALA B CA 1
ATOM 1149 C C . ALA B 1 14 ? 7.539 11.289 2.139 1 89.19 14 ALA B C 1
ATOM 1151 O O . ALA B 1 14 ? 7.293 12.484 2.344 1 89.19 14 ALA B O 1
ATOM 1152 N N . ARG B 1 15 ? 7.668 10.414 3.158 1 89.62 15 ARG B N 1
ATOM 1153 C CA . ARG B 1 15 ? 7.781 10.711 4.582 1 89.62 15 ARG B CA 1
ATOM 1154 C C . ARG B 1 15 ? 6.43 11.102 5.172 1 89.62 15 ARG B C 1
ATOM 1156 O O . ARG B 1 15 ? 6.363 11.617 6.289 1 89.62 15 ARG B O 1
ATOM 1163 N N . MET B 1 16 ? 5.414 10.922 4.41 1 91.56 16 MET B N 1
ATOM 1164 C CA . MET B 1 16 ? 4.074 11.219 4.91 1 91.56 16 MET B CA 1
ATOM 1165 C C . MET B 1 16 ? 3.783 10.43 6.184 1 91.56 16 MET B C 1
ATOM 1167 O O . MET B 1 16 ? 3.23 10.969 7.141 1 91.56 16 MET B O 1
ATOM 1171 N N . LEU B 1 17 ? 4.273 9.242 6.23 1 93.19 17 LEU B N 1
ATOM 1172 C CA . LEU B 1 17 ? 3.939 8.367 7.348 1 93.19 17 LEU B CA 1
ATOM 1173 C C . LEU B 1 17 ? 4.797 8.688 8.562 1 93.19 17 LEU B C 1
ATOM 1175 O O . LEU B 1 17 ? 4.578 8.141 9.648 1 93.19 17 LEU B O 1
ATOM 1179 N N . ASP B 1 18 ? 5.723 9.586 8.484 1 89.81 18 ASP B N 1
ATOM 1180 C CA . ASP B 1 18 ? 6.461 10.086 9.633 1 89.81 18 ASP B CA 1
ATOM 1181 C C . ASP B 1 18 ? 5.609 11.055 10.453 1 89.81 18 ASP B C 1
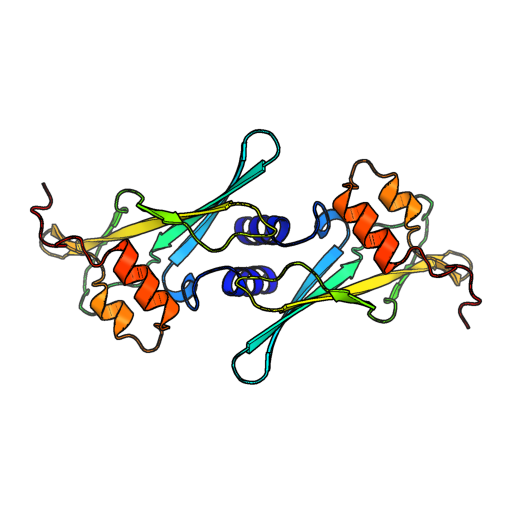ATOM 1183 O O . ASP B 1 18 ? 5.855 11.25 11.648 1 89.81 18 ASP B O 1
ATOM 1187 N N . TRP B 1 19 ? 4.531 11.555 9.773 1 88.94 19 TRP B N 1
ATOM 1188 C CA . TRP B 1 19 ? 3.777 12.625 10.406 1 88.94 19 TRP B CA 1
ATOM 1189 C C . TRP B 1 19 ? 2.303 12.258 10.539 1 88.94 19 TRP B C 1
ATOM 1191 O O . TRP B 1 19 ? 1.593 12.797 11.391 1 88.94 19 TRP B O 1
ATOM 1201 N N . PHE B 1 20 ? 1.939 11.367 9.664 1 93.12 20 PHE B N 1
ATOM 1202 C CA . PHE B 1 20 ? 0.532 10.992 9.648 1 93.12 20 PHE B CA 1
ATOM 1203 C C . PHE B 1 20 ? 0.377 9.477 9.773 1 93.12 20 PHE B C 1
ATOM 1205 O O . PHE B 1 20 ? 1.215 8.719 9.281 1 93.12 20 PHE B O 1
ATOM 1212 N N . ASP B 1 21 ? -0.737 9.156 10.367 1 95.12 21 ASP B N 1
ATOM 1213 C CA . ASP B 1 21 ? -1.118 7.746 10.438 1 95.12 21 ASP B CA 1
ATOM 1214 C C . ASP B 1 21 ? -2.219 7.422 9.43 1 95.12 21 ASP B C 1
ATOM 1216 O O . ASP B 1 21 ? -3.207 8.148 9.328 1 95.12 21 ASP B O 1
ATOM 1220 N N . LEU B 1 22 ? -1.989 6.391 8.719 1 97.25 22 LEU B N 1
ATOM 1221 C CA . LEU B 1 22 ? -3.076 5.883 7.895 1 97.25 22 LEU B CA 1
ATOM 1222 C C . LEU B 1 22 ? -4.137 5.195 8.75 1 97.25 22 LEU B C 1
ATOM 1224 O O . LEU B 1 22 ? -3.875 4.148 9.352 1 97.25 22 LEU B O 1
ATOM 1228 N N . LYS B 1 23 ? -5.285 5.707 8.828 1 97.12 23 LYS B N 1
ATOM 1229 C CA . LYS B 1 23 ? -6.332 5.215 9.719 1 97.12 23 LYS B CA 1
ATOM 1230 C C . LYS B 1 23 ? -7.191 4.16 9.023 1 97.12 23 LYS B C 1
ATOM 1232 O O . LYS B 1 23 ? -7.559 3.152 9.633 1 97.12 23 LYS B O 1
ATOM 1237 N N . THR B 1 24 ? -7.547 4.477 7.809 1 96.94 24 THR B N 1
ATOM 1238 C CA . THR B 1 24 ? -8.391 3.543 7.074 1 96.94 24 THR B CA 1
ATOM 1239 C C . THR B 1 24 ? -8.273 3.775 5.57 1 96.94 24 THR B C 1
ATOM 1241 O O . THR B 1 24 ? -7.785 4.82 5.137 1 96.94 24 THR B O 1
ATOM 1244 N N . VAL B 1 25 ? -8.602 2.77 4.832 1 97.69 25 VAL B N 1
ATOM 1245 C CA . VAL B 1 25 ? -8.695 2.779 3.375 1 97.69 25 VAL B CA 1
ATOM 1246 C C . VAL B 1 25 ? -10.109 2.385 2.947 1 97.69 25 VAL B C 1
ATOM 1248 O O . VAL B 1 25 ? -10.648 1.383 3.42 1 97.69 25 VAL B O 1
ATOM 1251 N N . ARG B 1 26 ? -10.68 3.195 2.131 1 97.56 26 ARG B N 1
ATOM 1252 C CA . ARG B 1 26 ? -12 2.875 1.598 1 97.56 26 ARG B CA 1
ATOM 1253 C C . ARG B 1 26 ? -12 2.92 0.074 1 97.56 26 ARG B C 1
ATOM 1255 O O . ARG B 1 26 ? -11.477 3.865 -0.525 1 97.56 26 ARG B O 1
ATOM 1262 N N . VAL B 1 27 ? -12.547 1.945 -0.51 1 96.81 27 VAL B N 1
ATOM 1263 C CA . VAL B 1 27 ? -12.695 1.889 -1.96 1 96.81 27 VAL B CA 1
ATOM 1264 C C . VAL B 1 27 ? -14.156 2.08 -2.338 1 96.81 27 VAL B C 1
ATOM 1266 O O . VAL B 1 27 ? -15.023 1.318 -1.899 1 96.81 27 VAL B O 1
ATOM 1269 N N . GLU B 1 28 ? -14.344 3.115 -3.047 1 97.25 28 GLU B N 1
ATOM 1270 C CA . GLU B 1 28 ? -15.695 3.451 -3.484 1 97.25 28 GLU B CA 1
ATOM 1271 C C . GLU B 1 28 ? -15.898 3.131 -4.961 1 97.25 28 GLU B C 1
ATOM 1273 O O . GLU B 1 28 ? -15.164 3.641 -5.816 1 97.25 28 GLU B O 1
ATOM 1278 N N . LYS B 1 29 ? -16.891 2.344 -5.297 1 94.38 29 LYS B N 1
ATOM 1279 C CA . LYS B 1 29 ? -17.203 2.037 -6.691 1 94.38 29 LYS B CA 1
ATOM 1280 C C . LYS B 1 29 ? -18.047 3.143 -7.32 1 94.38 29 LYS B C 1
ATOM 1282 O O . LYS B 1 29 ? -19.031 3.602 -6.727 1 94.38 29 LYS B O 1
ATOM 1287 N N . LYS B 1 30 ? -17.562 3.625 -8.422 1 92.88 30 LYS B N 1
ATOM 1288 C CA . LYS B 1 30 ? -18.297 4.602 -9.227 1 92.88 30 LYS B CA 1
ATOM 1289 C C . LYS B 1 30 ? -18.469 4.102 -10.656 1 92.88 30 LYS B C 1
ATOM 1291 O O . LYS B 1 30 ? -17.656 4.383 -11.531 1 92.88 30 LYS B O 1
ATOM 1296 N N . GLY B 1 31 ? -19.609 3.418 -10.891 1 92.19 31 GLY B N 1
ATOM 1297 C CA . GLY B 1 31 ? -19.766 2.768 -12.18 1 92.19 31 GLY B CA 1
ATOM 1298 C C . GLY B 1 31 ? -18.719 1.697 -12.438 1 92.19 31 GLY B C 1
ATOM 1299 O O . GLY B 1 31 ? -18.547 0.779 -11.633 1 92.19 31 GLY B O 1
ATOM 1300 N N . ASP B 1 32 ? -17.891 1.949 -13.562 1 89.31 32 ASP B N 1
ATOM 1301 C CA . ASP B 1 32 ? -16.891 0.965 -13.953 1 89.31 32 ASP B CA 1
ATOM 1302 C C . ASP B 1 32 ? -15.516 1.322 -13.375 1 89.31 32 ASP B C 1
ATOM 1304 O O . ASP B 1 32 ? -14.523 0.647 -13.664 1 89.31 32 ASP B O 1
ATOM 1308 N N . THR B 1 33 ? -15.555 2.441 -12.594 1 91.94 33 THR B N 1
ATOM 1309 C CA . THR B 1 33 ? -14.297 2.867 -11.984 1 91.94 33 THR B CA 1
ATOM 1310 C C . THR B 1 33 ? -14.398 2.832 -10.461 1 91.94 33 THR B C 1
ATOM 1312 O O . THR B 1 33 ? -15.438 2.459 -9.906 1 91.94 33 THR B O 1
ATOM 1315 N N . GLN B 1 34 ? -13.234 3.055 -9.82 1 94.88 34 GLN B N 1
ATOM 1316 C CA . GLN B 1 34 ? -13.211 3.127 -8.367 1 94.88 34 GLN B CA 1
ATOM 1317 C C . GLN B 1 34 ? -12.391 4.324 -7.887 1 94.88 34 GLN B C 1
ATOM 1319 O O . GLN B 1 34 ? -11.523 4.816 -8.609 1 94.88 34 GLN B O 1
ATOM 1324 N N . VAL B 1 35 ? -12.844 4.832 -6.793 1 97.5 35 VAL B N 1
ATOM 1325 C CA . VAL B 1 35 ? -12.07 5.855 -6.098 1 97.5 35 VAL B CA 1
ATOM 1326 C C . VAL B 1 35 ? -11.508 5.285 -4.797 1 97.5 35 VAL B C 1
ATOM 1328 O O . VAL B 1 35 ? -12.242 4.68 -4.012 1 97.5 35 VAL B O 1
ATOM 1331 N N . ILE B 1 36 ? -10.25 5.43 -4.586 1 97.88 36 ILE B N 1
ATOM 1332 C CA . ILE B 1 36 ? -9.586 4.969 -3.371 1 97.88 36 ILE B CA 1
ATOM 1333 C C . ILE B 1 36 ? -9.43 6.133 -2.395 1 97.88 36 ILE B C 1
ATOM 1335 O O . ILE B 1 36 ? -8.766 7.121 -2.701 1 97.88 36 ILE B O 1
ATOM 1339 N N . HIS B 1 37 ? -10.094 6.004 -1.232 1 98.44 37 HIS B N 1
ATOM 1340 C CA . HIS B 1 37 ? -10.016 7.008 -0.178 1 98.44 37 HIS B CA 1
ATOM 1341 C C . HIS B 1 37 ? -9.039 6.586 0.911 1 98.44 37 HIS B C 1
ATOM 1343 O O . HIS B 1 37 ? -9.203 5.535 1.534 1 98.44 37 HIS B O 1
ATOM 1349 N N . LEU B 1 38 ? -7.988 7.367 1.09 1 98.19 38 LEU B N 1
ATOM 1350 C CA . LEU B 1 38 ? -7.023 7.145 2.162 1 98.19 38 LEU B CA 1
ATOM 1351 C C . LEU B 1 38 ? -7.215 8.164 3.281 1 98.19 38 LEU B C 1
ATOM 1353 O O . LEU B 1 38 ? -7.07 9.367 3.062 1 98.19 38 LEU B O 1
ATOM 1357 N N . TYR B 1 39 ? -7.547 7.688 4.434 1 98.12 39 TYR B N 1
ATOM 1358 C CA . TYR B 1 39 ? -7.789 8.555 5.578 1 98.12 39 TYR B CA 1
ATOM 1359 C C . TYR B 1 39 ? -6.566 8.617 6.484 1 98.12 39 TYR B C 1
ATOM 1361 O O . TYR B 1 39 ? -6.137 7.598 7.031 1 98.12 39 TYR B O 1
ATOM 1369 N N . LEU B 1 40 ? -6.059 9.867 6.68 1 97.06 40 LEU B N 1
ATOM 1370 C CA . LEU B 1 40 ? -4.824 10.078 7.43 1 97.06 40 LEU B CA 1
ATOM 1371 C C . LEU B 1 40 ? -5.039 11.078 8.562 1 97.06 40 LEU B C 1
ATOM 1373 O O . LEU B 1 40 ? -5.602 12.148 8.352 1 97.06 40 LEU B O 1
ATOM 1377 N N . ASP B 1 41 ? -4.539 10.711 9.758 1 96.44 41 ASP B N 1
ATOM 1378 C CA . ASP B 1 41 ? -4.527 11.609 10.906 1 96.44 41 ASP B CA 1
ATOM 1379 C C . ASP B 1 41 ? -3.102 11.992 11.289 1 96.44 41 ASP B C 1
ATOM 1381 O O . ASP B 1 41 ? -2.213 11.141 11.328 1 96.44 41 ASP B O 1
ATOM 1385 N N . GLU B 1 42 ? -2.932 13.281 11.516 1 92.62 42 GLU B N 1
ATOM 1386 C CA . GLU B 1 42 ? -1.636 13.672 12.07 1 92.62 42 GLU B CA 1
ATOM 1387 C C . GLU B 1 42 ? -1.334 12.914 13.359 1 92.62 42 GLU B C 1
ATOM 1389 O O . GLU B 1 42 ? -2.209 12.758 14.211 1 92.62 42 GLU B O 1
ATOM 1394 N N . ASN B 1 43 ? -0.108 12.445 13.391 1 92 43 ASN B N 1
ATOM 1395 C CA . ASN B 1 43 ? 0.198 11.586 14.523 1 92 43 ASN B CA 1
ATOM 1396 C C . ASN B 1 43 ? 0.401 12.398 15.805 1 92 43 ASN B C 1
ATOM 1398 O O . ASN B 1 43 ? 0.112 13.594 15.836 1 92 43 ASN B O 1
ATOM 1402 N N . GLU B 1 44 ? 0.845 11.75 16.891 1 90.62 44 GLU B N 1
ATOM 1403 C CA . GLU B 1 44 ? 0.808 12.344 18.219 1 90.62 44 GLU B CA 1
ATOM 1404 C C . GLU B 1 44 ? 2.088 13.125 18.516 1 90.62 44 GLU B C 1
ATOM 1406 O O . GLU B 1 44 ? 2.352 13.484 19.672 1 90.62 44 GLU B O 1
ATOM 1411 N N . GLN B 1 45 ? 2.916 13.242 17.531 1 83 45 GLN B N 1
ATOM 1412 C CA . GLN B 1 45 ? 4.098 14.07 17.734 1 83 45 GLN B CA 1
ATOM 1413 C C . GLN B 1 45 ? 3.709 15.508 18.062 1 83 45 GLN B C 1
ATOM 1415 O O . GLN B 1 45 ? 3.049 16.172 17.266 1 83 45 GLN B O 1
ATOM 1420 N N . LYS B 1 46 ? 4.109 16 19.203 1 76.81 46 LYS B N 1
ATOM 1421 C CA . LYS B 1 46 ? 3.73 17.328 19.672 1 76.81 46 LYS B CA 1
ATOM 1422 C C . LYS B 1 46 ? 4.59 18.406 19.016 1 76.81 46 LYS B C 1
ATOM 1424 O O . LYS B 1 46 ? 5.746 18.156 18.672 1 76.81 46 LYS B O 1
ATOM 1429 N N . PRO B 1 47 ? 3.961 19.531 18.922 1 75.25 47 PRO B N 1
ATOM 1430 C CA . PRO B 1 47 ? 4.777 20.656 18.453 1 75.25 47 PRO B CA 1
ATOM 1431 C C . PRO B 1 47 ? 5.914 21 19.406 1 75.25 47 PRO B C 1
ATOM 1433 O O . PRO B 1 47 ? 5.828 20.719 20.609 1 75.25 47 PRO B O 1
ATOM 1436 N N . ASP B 1 48 ? 7.141 21.203 18.953 1 64.38 48 ASP B N 1
ATOM 1437 C CA . ASP B 1 48 ? 8.367 21.469 19.703 1 6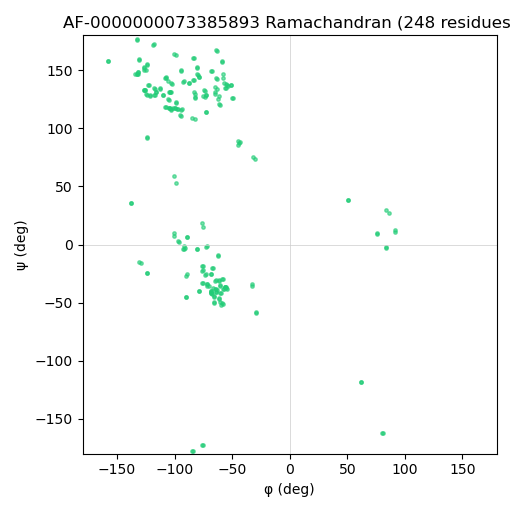4.38 48 ASP B CA 1
ATOM 1438 C C . ASP B 1 48 ? 8.062 22.203 21.016 1 64.38 48 ASP B C 1
ATOM 1440 O O . ASP B 1 48 ? 8.641 21.875 22.047 1 64.38 48 ASP B O 1
ATOM 1444 N N . ASP B 1 49 ? 7.523 23.203 21.016 1 58.59 49 ASP B N 1
ATOM 1445 C CA . ASP B 1 49 ? 7.41 24 22.219 1 58.59 49 ASP B CA 1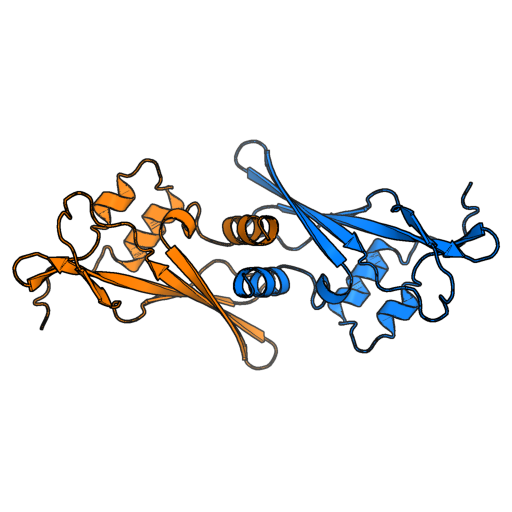
ATOM 1446 C C . ASP B 1 49 ? 6.359 23.422 23.172 1 58.59 49 ASP B C 1
ATOM 1448 O O . ASP B 1 49 ? 5.977 24.078 24.141 1 58.59 49 ASP B O 1
ATOM 1452 N N . GLY B 1 50 ? 5.996 22.203 22.891 1 61.06 50 GLY B N 1
ATOM 1453 C CA . GLY B 1 50 ? 4.691 21.984 23.5 1 61.06 50 GLY B CA 1
ATOM 1454 C C . GLY B 1 50 ? 4.766 21.219 24.797 1 61.06 50 GLY B C 1
ATOM 1455 O O . GLY B 1 50 ? 4.371 20.047 24.875 1 61.06 50 GLY B O 1
ATOM 1456 N N . GLU B 1 51 ? 5.5 21.766 25.75 1 68.12 51 GLU B N 1
ATOM 1457 C CA . GLU B 1 51 ? 5.301 21.219 27.078 1 68.12 51 GLU B CA 1
ATOM 1458 C C . GLU B 1 51 ? 3.859 21.422 27.547 1 68.12 51 GLU B C 1
ATOM 1460 O O . GLU B 1 51 ? 3.209 22.391 27.172 1 68.12 51 GLU B O 1
ATOM 1465 N N . ASP B 1 52 ? 3.193 20.453 27.969 1 82.88 52 ASP B N 1
ATOM 1466 C CA . ASP B 1 52 ? 1.91 20.438 28.656 1 82.88 52 ASP B CA 1
ATOM 1467 C C . ASP B 1 52 ? 0.748 20.516 27.672 1 82.88 52 ASP B C 1
ATOM 1469 O O . ASP B 1 52 ? -0.227 21.234 27.906 1 82.88 52 ASP B O 1
ATOM 1473 N N . LEU B 1 53 ? 0.985 20.016 26.578 1 89.31 53 LEU B N 1
ATOM 1474 C CA . LEU B 1 53 ? -0.101 19.984 25.609 1 89.31 53 LEU B CA 1
ATOM 1475 C C . LEU B 1 53 ? -1.007 18.781 25.844 1 89.31 53 LEU B C 1
ATOM 1477 O O . LEU B 1 53 ? -0.525 17.672 26.141 1 89.31 53 LEU B O 1
ATOM 1481 N N . ARG B 1 54 ? -2.314 19.062 25.875 1 93 54 ARG B N 1
ATOM 1482 C CA . ARG B 1 54 ? -3.305 17.984 26 1 93 54 ARG B CA 1
ATOM 1483 C C . ARG B 1 54 ? -4.047 17.781 24.688 1 93 54 ARG B C 1
ATOM 1485 O O . ARG B 1 54 ? -4.363 18.734 23.984 1 93 54 ARG B O 1
ATOM 1492 N N . PRO B 1 55 ? -4.336 16.531 24.406 1 92.81 55 PRO B N 1
ATOM 1493 C CA . PRO B 1 55 ? -5.078 16.266 23.172 1 92.81 55 PRO B CA 1
ATOM 1494 C C . PRO B 1 55 ? -6.414 17 23.109 1 92.81 55 PRO B C 1
ATOM 1496 O O . PRO B 1 55 ? -7.113 17.094 24.125 1 92.81 55 PRO B O 1
ATOM 1499 N N . ASN B 1 56 ? -6.73 17.531 21.938 1 94.88 56 ASN B N 1
ATOM 1500 C CA . ASN B 1 56 ? -7.973 18.266 21.719 1 94.88 56 ASN B CA 1
ATOM 1501 C C . ASN B 1 56 ? -8.609 17.906 20.391 1 94.88 56 ASN B C 1
ATOM 1503 O O . ASN B 1 56 ? -9.062 18.797 19.656 1 94.88 56 ASN B O 1
ATOM 1507 N N . GLY B 1 57 ? -8.539 16.703 19.938 1 95.38 57 GLY B N 1
ATOM 1508 C CA . GLY B 1 57 ? -9.195 16.234 18.734 1 95.38 57 GLY B CA 1
ATOM 1509 C C . GLY B 1 57 ? -8.453 16.594 17.469 1 95.38 57 GLY B C 1
ATOM 1510 O O . GLY B 1 57 ? -7.227 16.75 17.484 1 95.38 57 GLY B O 1
ATOM 1511 N N . PHE B 1 58 ? -9.242 16.516 16.328 1 95.62 58 PHE B N 1
ATOM 1512 C CA . PHE B 1 58 ? -8.688 16.766 15 1 95.62 58 PHE B CA 1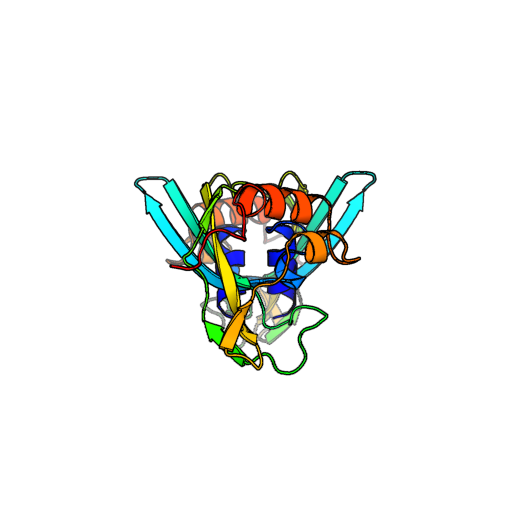
ATOM 1513 C C . PHE B 1 58 ? -9.469 17.875 14.289 1 95.62 58 PHE B C 1
ATOM 1515 O O . PHE B 1 58 ? -10.609 18.156 14.656 1 95.62 58 PHE B O 1
ATOM 1522 N N . THR B 1 59 ? -8.82 18.531 13.359 1 93.19 59 THR B N 1
ATOM 1523 C CA . THR B 1 59 ? -9.516 19.438 12.453 1 93.19 59 THR B CA 1
ATOM 1524 C C . THR B 1 59 ? -10.508 18.672 11.586 1 93.19 59 THR B C 1
ATOM 1526 O O . THR B 1 59 ? -10.523 17.453 11.586 1 93.19 59 THR B O 1
ATOM 1529 N N . ARG B 1 60 ? -11.328 19.516 10.953 1 93.38 60 ARG B N 1
ATOM 1530 C CA . ARG B 1 60 ? -12.117 18.922 9.883 1 93.38 60 ARG B CA 1
ATOM 1531 C C . ARG B 1 60 ? -11.219 18.312 8.812 1 93.38 60 ARG B C 1
ATOM 1533 O O . ARG B 1 60 ? -10.102 18.781 8.594 1 93.38 60 ARG B O 1
ATOM 1540 N N . GLU B 1 61 ? -11.727 17.406 8.086 1 93.38 61 GLU B N 1
ATOM 1541 C CA . GLU B 1 61 ? -10.969 16.703 7.051 1 93.38 61 GLU B CA 1
ATOM 1542 C C . GLU B 1 61 ? -10.734 17.609 5.836 1 93.38 61 GLU B C 1
ATOM 1544 O O . GLU B 1 61 ? -11.633 18.328 5.41 1 93.38 61 GLU B O 1
ATOM 1549 N N . SER B 1 62 ? -9.562 17.672 5.363 1 92.69 62 SER B N 1
ATOM 1550 C CA . SER B 1 62 ? -9.227 18.219 4.055 1 92.69 62 SER B CA 1
ATOM 1551 C C . SER B 1 62 ? -8.969 17.109 3.039 1 92.69 62 SER B C 1
ATOM 1553 O O . SER B 1 62 ? -8.297 16.125 3.346 1 92.69 62 SER B O 1
ATOM 1555 N N . VAL B 1 63 ? -9.469 17.266 1.813 1 94.38 63 VAL B N 1
ATOM 1556 C CA . VAL B 1 63 ? -9.375 16.219 0.802 1 94.38 63 VAL B CA 1
ATOM 1557 C C . VAL B 1 63 ? -8.516 16.703 -0.364 1 94.38 63 VAL B C 1
ATOM 1559 O O . VAL B 1 63 ? -8.703 17.828 -0.864 1 94.38 63 VAL B O 1
ATOM 1562 N N . PHE B 1 64 ? -7.59 15.875 -0.737 1 93.31 64 PHE B N 1
ATOM 1563 C CA . PHE B 1 64 ? -6.676 16.219 -1.819 1 93.31 64 PHE B CA 1
ATOM 1564 C C . PHE B 1 64 ? -6.566 15.07 -2.818 1 93.31 64 PHE B C 1
ATOM 1566 O O . PHE B 1 64 ? -6.57 13.898 -2.43 1 93.31 64 PHE B O 1
ATOM 1573 N N . HIS B 1 65 ? -6.375 15.5 -4.09 1 93.88 65 HIS B N 1
ATOM 1574 C CA . HIS B 1 65 ? -6.066 14.484 -5.098 1 93.88 65 HIS B CA 1
ATOM 1575 C C . HIS B 1 65 ? -4.605 14.062 -5.023 1 93.88 65 HIS B C 1
ATOM 1577 O O . HIS B 1 65 ? -3.732 14.883 -4.723 1 93.88 65 HIS B O 1
ATOM 1583 N N . ASP B 1 66 ? -4.359 12.828 -5.266 1 93.62 66 ASP B N 1
ATOM 1584 C CA . ASP B 1 66 ? -3.004 12.297 -5.371 1 93.62 66 ASP B CA 1
ATOM 1585 C C . ASP B 1 66 ? -2.855 11.414 -6.609 1 93.62 66 ASP B C 1
ATOM 1587 O O . ASP B 1 66 ? -3.797 11.273 -7.395 1 93.62 66 ASP B O 1
ATOM 1591 N N . PHE B 1 67 ? -1.636 10.898 -6.883 1 93.31 67 PHE B N 1
ATOM 1592 C CA . PHE B 1 67 ? -1.362 10.023 -8.016 1 93.31 67 PHE B CA 1
ATOM 1593 C C . PHE B 1 67 ? -2.303 8.828 -8.008 1 93.31 67 PHE B C 1
ATOM 1595 O O . PHE B 1 67 ? -2.553 8.227 -6.957 1 93.31 67 PHE B O 1
ATOM 1602 N N . PRO B 1 68 ? -2.828 8.469 -9.188 1 95.56 68 PRO B N 1
ATOM 1603 C CA . PRO B 1 68 ? -3.715 7.309 -9.266 1 95.56 68 PRO B CA 1
ATOM 1604 C C . PRO B 1 68 ? -2.984 5.992 -9.008 1 95.56 68 PRO B C 1
ATOM 1606 O O . PRO B 1 68 ? -1.771 5.902 -9.219 1 95.56 68 PRO B O 1
ATOM 1609 N N . ILE B 1 69 ? -3.699 5.098 -8.477 1 95.06 69 ILE B N 1
ATOM 1610 C CA . ILE B 1 69 ? -3.23 3.725 -8.312 1 95.06 69 ILE B CA 1
ATOM 1611 C C . ILE B 1 69 ? -3.875 2.832 -9.375 1 95.06 69 ILE B C 1
ATOM 1613 O O . ILE B 1 69 ? -5.098 2.676 -9.398 1 95.06 69 ILE B O 1
ATOM 1617 N N . ARG B 1 70 ? -3.072 2.275 -10.234 1 92 70 ARG B N 1
ATOM 1618 C CA . ARG B 1 70 ? -3.545 1.422 -11.32 1 92 70 ARG B CA 1
ATOM 1619 C C . ARG B 1 70 ? -4.668 2.098 -12.102 1 92 70 ARG B C 1
ATOM 1621 O O . ARG B 1 70 ? -5.668 1.464 -12.438 1 92 70 ARG B O 1
ATOM 1628 N N . GLY B 1 71 ? -4.52 3.352 -12.273 1 91.25 71 GLY B N 1
ATOM 1629 C CA . GLY B 1 71 ? -5.469 4.109 -13.07 1 91.25 71 GLY B CA 1
ATOM 1630 C C . GLY B 1 71 ? -6.695 4.539 -12.289 1 91.25 71 GLY B C 1
ATOM 1631 O O . GLY B 1 71 ? -7.566 5.234 -12.82 1 91.25 71 GLY B O 1
ATOM 1632 N N . GLN B 1 72 ? -6.77 4.145 -11.055 1 95.19 72 GLN B N 1
ATOM 1633 C CA . GLN B 1 72 ? -7.898 4.527 -10.211 1 95.19 72 GLN B CA 1
ATOM 1634 C C . GLN B 1 72 ? -7.598 5.809 -9.438 1 95.19 72 GLN B C 1
ATOM 1636 O O . GLN B 1 72 ? -6.48 6.004 -8.961 1 95.19 72 GLN B O 1
ATOM 1641 N N . GLU B 1 73 ? -8.602 6.621 -9.344 1 96.69 73 GLU B N 1
ATOM 1642 C CA . GLU B 1 73 ? -8.438 7.887 -8.633 1 96.69 73 GLU B CA 1
ATOM 1643 C C . GLU B 1 73 ? -8.133 7.656 -7.156 1 96.69 73 GLU B C 1
ATOM 1645 O O . GLU B 1 73 ? -8.695 6.754 -6.535 1 96.69 73 GLU B O 1
ATOM 1650 N N . VAL B 1 74 ? -7.266 8.531 -6.598 1 97.19 74 VAL B N 1
ATOM 1651 C CA . VAL B 1 74 ? -6.906 8.453 -5.184 1 97.19 74 VAL B CA 1
ATOM 1652 C C . VAL B 1 74 ? -7.176 9.797 -4.508 1 97.19 74 VAL B C 1
ATOM 1654 O O . VAL B 1 74 ? -6.75 10.844 -5 1 97.19 74 VAL B O 1
ATOM 1657 N N . LEU B 1 75 ? -7.883 9.773 -3.404 1 97.38 75 LEU B N 1
ATOM 1658 C CA . LEU B 1 75 ? -8.125 10.945 -2.576 1 97.38 75 LEU B CA 1
ATOM 1659 C C . LEU B 1 75 ? -7.527 10.766 -1.187 1 97.38 75 LEU B C 1
ATOM 1661 O O . LEU B 1 75 ? -7.754 9.742 -0.536 1 97.38 75 LEU B O 1
ATOM 1665 N N . LEU B 1 76 ? -6.762 11.727 -0.792 1 97 76 LEU B N 1
ATOM 1666 C CA . LEU B 1 76 ? -6.23 11.766 0.566 1 97 76 LEU B CA 1
ATOM 1667 C C . LEU B 1 76 ? -7.133 12.594 1.478 1 97 76 LEU B C 1
ATOM 1669 O O . LEU B 1 76 ? -7.383 13.773 1.206 1 97 76 LEU B O 1
ATOM 1673 N N . HIS B 1 77 ? -7.68 11.969 2.426 1 97.06 77 HIS B N 1
ATOM 1674 C CA . HIS B 1 77 ? -8.406 12.641 3.496 1 97.06 77 HIS B CA 1
ATOM 1675 C C . HIS B 1 77 ? -7.512 12.883 4.707 1 97.06 77 HIS B C 1
ATOM 1677 O O . HIS B 1 77 ? -7.172 11.945 5.43 1 97.06 77 HIS B O 1
ATOM 1683 N N . VAL B 1 78 ? -7.207 14.203 4.941 1 95.19 78 VAL B N 1
ATOM 1684 C CA . VAL B 1 78 ? -6.188 14.5 5.945 1 95.19 78 VAL B CA 1
ATOM 1685 C C . VAL B 1 78 ? -6.809 15.312 7.082 1 95.19 78 VAL B C 1
ATOM 1687 O O . VAL B 1 78 ? -7.531 16.281 6.836 1 95.19 78 VAL B O 1
ATOM 1690 N N . ARG B 1 79 ? -6.484 14.898 8.344 1 94.88 79 ARG B N 1
ATOM 1691 C CA . ARG B 1 79 ? -6.852 15.68 9.523 1 94.88 79 ARG B CA 1
ATOM 1692 C C . ARG B 1 79 ? -5.621 16.031 10.352 1 94.88 79 ARG B C 1
ATOM 1694 O O . ARG B 1 79 ? -4.734 15.195 10.539 1 94.88 79 ARG B O 1
ATOM 1701 N N . ARG B 1 80 ? -5.613 17.203 10.773 1 92.19 80 ARG B N 1
ATOM 1702 C CA . ARG B 1 80 ? -4.539 17.656 11.648 1 92.19 80 ARG B CA 1
ATOM 1703 C C . ARG B 1 80 ? -4.945 17.531 13.117 1 92.19 80 ARG B C 1
ATOM 1705 O O . ARG B 1 80 ? -6.117 17.688 13.453 1 92.19 80 ARG B O 1
ATOM 1712 N N . ARG B 1 81 ? -3.953 17.312 13.883 1 93 81 ARG B N 1
ATOM 1713 C CA . ARG B 1 81 ? -4.211 17.141 15.312 1 93 81 ARG B CA 1
ATOM 1714 C C . ARG B 1 81 ? -4.207 18.484 16.031 1 93 81 ARG B C 1
ATOM 1716 O O . ARG B 1 81 ? -3.338 19.328 15.781 1 93 81 ARG B O 1
ATOM 1723 N N . ARG B 1 82 ? -5.133 18.625 16.938 1 93.06 82 ARG B N 1
ATOM 1724 C CA . ARG B 1 82 ? -5.238 19.812 17.766 1 93.06 82 ARG B CA 1
ATOM 1725 C C . ARG B 1 82 ? -4.809 19.516 19.203 1 93.06 82 ARG B C 1
ATOM 1727 O O . ARG B 1 82 ? -5.086 18.438 19.719 1 93.06 82 ARG B O 1
ATOM 1734 N N . TRP B 1 83 ? -4.18 20.484 19.781 1 93.19 83 TRP B N 1
ATOM 1735 C CA . TRP B 1 83 ? -3.746 20.406 21.172 1 93.19 83 TRP B CA 1
ATOM 1736 C C . TRP B 1 83 ? -4.254 21.594 21.969 1 93.19 83 TRP B C 1
ATOM 1738 O O . TRP B 1 83 ? -4.535 22.656 21.406 1 93.19 83 TRP B O 1
ATOM 1748 N N . LEU B 1 84 ? -4.414 21.344 23.25 1 92.75 84 LEU B N 1
ATOM 1749 C CA . LEU B 1 84 ? -4.641 22.438 24.188 1 92.75 84 LEU B CA 1
ATOM 1750 C C . LEU B 1 84 ? -3.383 22.719 25 1 92.75 84 LEU B C 1
ATOM 1752 O O . LEU B 1 84 ? -2.762 21.797 25.531 1 92.75 84 LEU B O 1
ATOM 1756 N N . ASP B 1 85 ? -3.082 23.984 25.031 1 89 85 ASP B N 1
ATOM 1757 C CA . ASP B 1 85 ? -1.948 24.328 25.891 1 89 85 ASP B CA 1
ATOM 1758 C C . ASP B 1 85 ? -2.389 24.531 27.344 1 89 85 ASP B C 1
ATOM 1760 O O . ASP B 1 85 ? -3.547 24.266 27.672 1 89 85 ASP B O 1
ATOM 1764 N N . ALA B 1 86 ? -1.41 24.891 28.156 1 88.88 86 ALA B N 1
ATOM 1765 C CA . ALA B 1 86 ? -1.657 25.031 29.594 1 88.88 86 ALA B CA 1
ATOM 1766 C C . ALA B 1 86 ? -2.75 26.047 29.859 1 88.88 86 ALA B C 1
ATOM 1768 O O . ALA B 1 86 ? -3.5 25.922 30.844 1 88.88 86 ALA B O 1
ATOM 1769 N N . ASP B 1 87 ? -2.908 27.047 29.016 1 91.06 87 ASP B N 1
ATOM 1770 C CA . ASP B 1 87 ? -3.865 28.141 29.203 1 91.06 87 ASP B CA 1
ATOM 1771 C C . ASP B 1 87 ? -5.199 27.812 28.531 1 91.06 87 ASP B C 1
ATOM 1773 O O . ASP B 1 87 ? -6.117 28.641 28.531 1 91.06 87 ASP B O 1
ATOM 1777 N N . GLY B 1 88 ? -5.285 26.719 27.859 1 89.44 88 GLY B N 1
ATOM 1778 C CA . GLY B 1 88 ? -6.527 26.297 27.234 1 89.44 88 GLY B CA 1
ATOM 1779 C C . GLY B 1 88 ? -6.672 26.781 25.812 1 89.44 88 GLY B C 1
ATOM 1780 O O . GLY B 1 88 ? -7.77 26.75 25.25 1 89.44 88 GLY B O 1
ATOM 1781 N N . HIS B 1 89 ? -5.551 27.312 25.281 1 90.62 89 HIS B N 1
ATOM 1782 C CA . HIS B 1 89 ? -5.594 27.734 23.891 1 90.62 89 HIS B CA 1
ATOM 1783 C C . HIS B 1 89 ? -5.355 26.562 22.938 1 90.62 89 HIS B C 1
ATOM 1785 O O . HIS B 1 89 ? -4.516 25.703 23.219 1 90.62 89 HIS B O 1
ATOM 1791 N N . ASN B 1 90 ? -6.098 26.562 21.812 1 90.06 90 ASN B N 1
ATOM 1792 C CA . ASN B 1 90 ? -5.895 25.562 20.766 1 90.06 90 ASN B CA 1
ATOM 1793 C C . ASN B 1 90 ? -4.602 25.828 20 1 90.06 90 ASN B C 1
ATOM 1795 O O . ASN B 1 90 ? -4.355 26.938 19.547 1 90.06 90 ASN B O 1
ATOM 1799 N N . VAL B 1 91 ? -3.795 24.781 19.891 1 88.56 91 VAL B N 1
ATOM 1800 C CA . VAL B 1 91 ? -2.559 24.891 19.125 1 88.56 91 VAL B CA 1
ATOM 1801 C C . VAL B 1 91 ? -2.43 23.719 18.172 1 88.56 91 VAL B C 1
ATOM 1803 O O . VAL B 1 91 ? -2.955 22.625 18.438 1 88.56 91 VAL B O 1
ATOM 1806 N N . MET B 1 92 ? -1.794 23.969 17.016 1 86.44 92 MET B N 1
ATOM 1807 C CA . MET B 1 92 ? -1.49 22.938 16.031 1 86.44 92 MET B CA 1
ATOM 1808 C C . MET B 1 92 ? -0.03 23.016 15.594 1 86.44 92 MET B C 1
ATOM 1810 O O . MET B 1 92 ? 0.637 24.031 15.828 1 86.44 92 MET B O 1
ATOM 1814 N N . THR B 1 93 ? 0.432 21.906 15.047 1 82.25 93 THR B N 1
ATOM 1815 C CA . THR B 1 93 ? 1.798 21.891 14.531 1 82.25 93 THR B CA 1
ATOM 1816 C C . THR B 1 93 ? 1.939 22.859 13.359 1 82.25 93 THR B C 1
ATOM 1818 O O . THR B 1 93 ? 1.116 22.859 12.445 1 82.25 93 THR B O 1
ATOM 1821 N N . GLU B 1 94 ? 2.947 23.688 13.445 1 76.62 94 GLU B N 1
ATOM 1822 C CA . GLU B 1 94 ? 3.191 24.625 12.352 1 76.62 94 GLU B CA 1
ATOM 1823 C C . GLU B 1 94 ? 3.777 23.922 11.133 1 76.62 94 GLU B C 1
ATOM 1825 O O . GLU B 1 94 ? 4.773 23.188 11.242 1 76.62 94 GLU B O 1
ATOM 1830 N N . CYS B 1 95 ? 3.193 24.109 10.062 1 71.31 95 CYS B N 1
ATOM 1831 C CA . CYS B 1 95 ? 3.643 23.469 8.828 1 71.31 95 CYS B CA 1
ATOM 1832 C C . CYS B 1 95 ? 5.102 23.812 8.547 1 71.31 95 CYS B C 1
ATOM 1834 O O . CYS B 1 95 ? 5.852 22.969 8.047 1 71.31 95 CYS B O 1
ATOM 1836 N N . ASN B 1 96 ? 5.379 25.031 8.891 1 68.69 96 ASN B N 1
ATOM 1837 C CA . ASN B 1 96 ? 6.762 25.453 8.68 1 68.69 96 ASN B CA 1
ATOM 1838 C C . ASN B 1 96 ? 7.73 24.609 9.508 1 68.69 96 ASN B C 1
ATOM 1840 O O . ASN B 1 96 ? 8.844 24.328 9.07 1 68.69 96 ASN B O 1
ATOM 1844 N N . LEU B 1 97 ? 7.242 24.172 10.609 1 67.38 97 LEU B N 1
ATOM 1845 C CA . LEU B 1 97 ? 8.094 23.344 11.445 1 67.38 97 LEU B CA 1
ATOM 1846 C C . LEU B 1 97 ? 8.297 21.969 10.82 1 67.38 97 LEU B C 1
ATOM 1848 O O . LEU B 1 97 ? 9.406 21.422 10.844 1 67.38 97 LEU B O 1
ATOM 1852 N N . ILE B 1 98 ? 7.258 21.562 10.219 1 70.25 98 ILE B N 1
ATOM 1853 C CA . ILE B 1 98 ? 7.367 20.281 9.539 1 70.25 98 ILE B CA 1
ATOM 1854 C C . ILE B 1 98 ? 8.312 20.406 8.344 1 70.25 98 ILE B C 1
ATOM 1856 O O . ILE B 1 98 ? 9.172 19.547 8.133 1 70.25 98 ILE B O 1
ATOM 1860 N N . GLN B 1 99 ? 8.172 21.5 7.695 1 73.19 99 GLN B N 1
ATOM 1861 C CA . GLN B 1 99 ? 8.961 21.734 6.488 1 73.19 99 GLN B CA 1
ATOM 1862 C C . GLN B 1 99 ? 10.445 21.906 6.824 1 73.19 99 GLN B C 1
ATOM 1864 O O . GLN B 1 99 ? 11.312 21.578 6.016 1 73.19 99 GLN B O 1
ATOM 1869 N N . GLU B 1 100 ? 10.656 22.328 8.047 1 67.69 100 GLU B N 1
ATOM 1870 C CA . GLU B 1 100 ? 12.039 22.578 8.445 1 67.69 100 GLU B CA 1
ATOM 1871 C C . GLU B 1 100 ? 12.664 21.328 9.078 1 67.69 100 GLU B C 1
ATOM 1873 O O . GLU B 1 100 ? 13.867 21.297 9.328 1 67.69 100 GLU B O 1
ATOM 1878 N N . SER B 1 101 ? 11.891 20.438 9.125 1 67.38 101 SER B N 1
ATOM 1879 C CA . SER B 1 101 ? 12.383 19.234 9.766 1 67.38 101 SER B CA 1
ATOM 1880 C C . SER B 1 101 ? 13.234 18.406 8.805 1 67.38 101 SER B C 1
ATOM 1882 O O . SER B 1 101 ? 13.008 18.422 7.594 1 67.38 101 SER B O 1
ATOM 1884 N N . THR B 1 102 ? 14.203 17.75 9.242 1 66.69 102 THR B N 1
ATOM 1885 C CA . THR B 1 102 ? 15.039 16.844 8.453 1 66.69 102 THR B CA 1
ATOM 1886 C C . THR B 1 102 ? 14.219 15.688 7.895 1 66.69 102 THR B C 1
ATOM 1888 O O . THR B 1 102 ? 14.641 15.023 6.949 1 66.69 102 THR B O 1
ATOM 1891 N N . ARG B 1 103 ? 13.094 15.711 8.422 1 62.56 103 ARG B N 1
ATOM 1892 C CA . ARG B 1 103 ? 12.25 14.594 8.016 1 62.56 103 ARG B CA 1
ATOM 1893 C C . ARG B 1 103 ? 11.25 15.031 6.945 1 62.56 103 ARG B C 1
ATOM 1895 O O . ARG B 1 103 ? 10.406 14.234 6.516 1 62.56 103 ARG B O 1
ATOM 1902 N N . CYS B 1 104 ? 11.438 16.172 6.461 1 72.06 104 CYS B N 1
ATOM 1903 C CA . CYS B 1 104 ? 10.508 16.672 5.453 1 72.06 104 CYS B CA 1
ATOM 1904 C C . CYS B 1 104 ? 11.125 16.594 4.059 1 72.06 104 CYS B C 1
ATOM 1906 O O . CYS B 1 104 ? 12.156 17.219 3.797 1 72.06 104 CYS B O 1
ATOM 1908 N N . SER B 1 105 ? 10.469 15.789 3.252 1 76 105 SER B N 1
ATOM 1909 C CA . SER B 1 105 ? 10.891 15.711 1.855 1 76 105 SER B CA 1
ATOM 1910 C C . SER B 1 105 ? 10.281 16.844 1.035 1 76 105 SER B C 1
ATOM 1912 O O . SER B 1 105 ? 9.352 17.516 1.493 1 76 105 SER B O 1
ATOM 1914 N N . THR B 1 106 ? 10.852 17.109 -0.075 1 80.69 106 THR B N 1
ATOM 1915 C CA . THR B 1 106 ? 10.289 18.109 -0.979 1 80.69 106 THR B CA 1
ATOM 1916 C C . THR B 1 106 ? 8.836 17.766 -1.317 1 80.69 106 THR B C 1
ATOM 1918 O O . THR B 1 106 ? 7.98 18.656 -1.364 1 80.69 106 THR B O 1
ATOM 1921 N N . GLU B 1 107 ? 8.547 16.531 -1.469 1 81.69 107 GLU B N 1
ATOM 1922 C CA . GLU B 1 107 ? 7.188 16.109 -1.791 1 81.69 107 GLU B CA 1
ATOM 1923 C C . GLU B 1 107 ? 6.238 16.359 -0.622 1 81.69 107 GLU B C 1
ATOM 1925 O O . GLU B 1 107 ? 5.105 16.812 -0.818 1 81.69 107 GLU B O 1
ATOM 1930 N N . LEU B 1 108 ? 6.73 16.062 0.501 1 84.56 108 LEU B N 1
ATOM 1931 C CA . LEU B 1 108 ? 5.902 16.312 1.681 1 84.56 108 LEU B CA 1
ATOM 1932 C C . LEU B 1 108 ? 5.66 17.797 1.879 1 84.56 108 LEU B C 1
ATOM 1934 O O . LEU B 1 108 ? 4.531 18.219 2.16 1 84.56 108 LEU B O 1
ATOM 1938 N N . ALA B 1 109 ? 6.699 18.516 1.73 1 82.19 109 ALA B N 1
ATOM 1939 C CA . ALA B 1 109 ? 6.578 19.953 1.873 1 82.19 109 ALA B CA 1
ATOM 1940 C C . ALA B 1 109 ? 5.566 20.531 0.88 1 82.19 109 ALA B C 1
ATOM 1942 O O . ALA B 1 109 ? 4.703 21.328 1.25 1 82.19 109 ALA B O 1
ATOM 1943 N N . ASP B 1 110 ? 5.77 20.141 -0.342 1 83 110 ASP B N 1
ATOM 1944 C CA . ASP B 1 110 ? 4.848 20.594 -1.381 1 83 110 ASP B CA 1
ATOM 1945 C C . ASP B 1 110 ? 3.412 20.188 -1.054 1 83 110 ASP B C 1
ATOM 1947 O O . ASP B 1 110 ? 2.482 20.969 -1.241 1 83 110 ASP B O 1
ATOM 1951 N N . PHE B 1 111 ? 3.303 19.094 -0.559 1 84.62 111 PHE B N 1
ATOM 1952 C CA . PHE B 1 111 ? 1.986 18.594 -0.19 1 84.62 111 PHE B CA 1
ATOM 1953 C C . PHE B 1 111 ? 1.384 19.422 0.937 1 84.62 111 PHE B C 1
ATOM 1955 O O . PHE B 1 111 ? 0.226 19.828 0.858 1 84.62 111 PHE B O 1
ATOM 1962 N N . LEU B 1 112 ? 2.139 19.625 1.961 1 82.38 112 LEU B N 1
ATOM 1963 C CA . LEU B 1 112 ? 1.652 20.359 3.119 1 82.38 112 LEU B CA 1
ATOM 1964 C C . LEU B 1 112 ? 1.336 21.812 2.746 1 82.38 112 LEU B C 1
ATOM 1966 O O . LEU B 1 112 ? 0.36 22.391 3.234 1 82.38 112 LEU B O 1
ATOM 1970 N N . LYS B 1 113 ? 2.152 22.312 1.935 1 80.06 113 LYS B N 1
ATOM 1971 C CA . LYS B 1 113 ? 1.919 23.672 1.457 1 80.06 113 LYS B CA 1
ATOM 1972 C C . LYS B 1 113 ? 0.592 23.781 0.71 1 80.06 113 LYS B C 1
ATOM 1974 O O . LYS B 1 113 ? -0.176 24.719 0.921 1 80.06 113 LYS B O 1
ATOM 1979 N N . GLU B 1 114 ? 0.392 22.891 -0.117 1 77.06 114 GLU B N 1
ATOM 1980 C CA . GLU B 1 114 ? -0.855 22.859 -0.875 1 77.06 114 GLU B CA 1
ATOM 1981 C C . GLU B 1 114 ? -2.051 22.609 0.038 1 77.06 114 GLU B C 1
ATOM 1983 O O . GLU B 1 114 ? -3.105 23.219 -0.118 1 77.06 114 GLU B O 1
ATOM 1988 N N . ALA B 1 115 ? -1.796 21.766 0.977 1 77.62 115 ALA B N 1
ATOM 1989 C CA . ALA B 1 115 ? -2.891 21.328 1.84 1 77.62 115 ALA B CA 1
ATOM 1990 C C . ALA B 1 115 ? -3.211 22.375 2.896 1 77.62 115 ALA B C 1
ATOM 1992 O O . ALA B 1 115 ? -4.379 22.625 3.205 1 77.62 115 ALA B O 1
ATOM 1993 N N . PHE B 1 116 ? -2.143 23.016 3.459 1 75.44 116 PHE B N 1
ATOM 1994 C CA . PHE B 1 116 ? -2.395 23.828 4.645 1 75.44 116 PHE B CA 1
ATOM 1995 C C . PHE B 1 116 ? -1.771 25.203 4.5 1 75.44 116 PHE B C 1
ATOM 1997 O O . PHE B 1 116 ? -1.916 26.062 5.383 1 75.44 116 PHE B O 1
ATOM 2004 N N . GLY B 1 117 ? -0.913 25.422 3.6 1 66.81 117 GLY B N 1
ATOM 2005 C CA . GLY B 1 117 ? -0.185 26.688 3.465 1 66.81 117 GLY B CA 1
ATOM 2006 C C . GLY B 1 117 ? -1.091 27.875 3.252 1 66.81 117 GLY B C 1
ATOM 2007 O O . GLY B 1 117 ? -0.797 28.984 3.725 1 66.81 117 GLY B O 1
ATOM 2008 N N . ASP B 1 118 ? -2.021 27.844 2.268 1 53.78 118 ASP B N 1
ATOM 2009 C CA . ASP B 1 118 ? -2.727 29.094 1.99 1 53.78 118 ASP B CA 1
ATOM 2010 C C . ASP B 1 118 ? -3.613 29.5 3.166 1 53.78 118 ASP B C 1
ATOM 2012 O O . ASP B 1 118 ? -4.211 30.578 3.16 1 53.78 118 ASP B O 1
ATOM 2016 N N . ALA B 1 119 ? -3.986 28.75 4.008 1 49.75 119 ALA B N 1
ATOM 2017 C CA . ALA B 1 119 ? -4.984 29.188 4.977 1 49.75 119 ALA B CA 1
ATOM 2018 C C . ALA B 1 119 ? -4.336 29.984 6.113 1 49.75 119 ALA B C 1
ATOM 2020 O O . ALA B 1 119 ? -3.328 29.547 6.676 1 49.75 119 ALA B O 1
ATOM 2021 N N . PRO B 1 120 ? -4.539 31.281 6.168 1 41.66 120 PRO B N 1
ATOM 2022 C CA . PRO B 1 120 ? -4.102 32 7.363 1 41.66 120 PRO B CA 1
ATOM 2023 C C . PRO B 1 120 ? -4.473 31.281 8.656 1 41.66 120 PRO B C 1
ATOM 2025 O O . PRO B 1 120 ? -5.641 30.938 8.867 1 41.66 120 PRO B O 1
ATOM 2028 N N . TYR B 1 121 ? -3.615 30.312 9.133 1 39.91 121 TYR B N 1
ATOM 2029 C CA . TYR B 1 121 ? -3.854 29.609 10.391 1 39.91 121 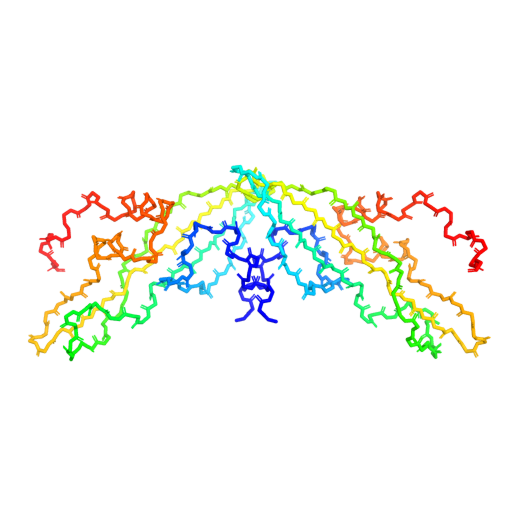TYR B CA 1
ATOM 2030 C C . TYR B 1 121 ? -4.543 30.531 11.398 1 39.91 121 TYR B C 1
ATOM 2032 O O . TYR B 1 121 ? -5.051 30.062 12.422 1 39.91 121 TYR B O 1
ATOM 2040 N N . ASN B 1 122 ? -4.184 31.734 11.305 1 36.62 122 ASN B N 1
ATOM 2041 C CA . ASN B 1 122 ? -4.613 32.688 12.336 1 36.62 122 ASN B CA 1
ATOM 2042 C C . ASN B 1 122 ? -6.102 33 12.211 1 36.62 122 ASN B C 1
ATOM 2044 O O . ASN B 1 122 ? -6.543 34.062 12.633 1 36.62 122 ASN B O 1
ATOM 2048 N N . GLY B 1 123 ? -6.832 32.469 11.266 1 34.91 123 GLY B N 1
ATOM 2049 C CA . GLY B 1 123 ? -8.188 33 11.445 1 34.91 123 GLY B CA 1
ATOM 2050 C C . GLY B 1 123 ? -8.766 32.688 12.812 1 34.91 123 GLY B C 1
ATOM 2051 O O . GLY B 1 123 ? -8.242 31.828 13.539 1 34.91 123 GLY B O 1
ATOM 2052 N N . PRO B 1 124 ? -9.609 33.594 13.398 1 33.78 124 PRO B N 1
ATOM 2053 C CA . PRO B 1 124 ? -10.234 33.469 14.711 1 33.78 124 PRO B CA 1
ATOM 2054 C C . PRO B 1 124 ? -10.812 32.062 14.938 1 33.78 124 PRO B C 1
ATOM 2056 O O . PRO B 1 124 ? -11.438 31.5 14.039 1 33.78 124 PRO B O 1
ATOM 2059 N N . PHE B 1 125 ? -10.047 31.078 15.484 1 33.5 125 PHE B N 1
ATOM 2060 C CA . PHE B 1 125 ? -10.742 29.922 16.047 1 33.5 125 PHE B CA 1
ATOM 2061 C C . PHE B 1 125 ? -12.109 30.328 16.578 1 33.5 125 PHE B C 1
ATOM 2063 O O . PHE B 1 125 ? -12.211 31.078 17.547 1 33.5 125 PHE B O 1
ATOM 2070 N N . VAL B 1 126 ? -13.094 30.594 15.656 1 28.97 126 VAL B N 1
ATOM 2071 C CA . VAL B 1 126 ? -14.438 30.797 16.188 1 28.97 126 VAL B CA 1
ATOM 2072 C C . VAL B 1 126 ? -14.922 29.531 16.875 1 28.97 126 VAL B C 1
ATOM 2074 O O . VAL B 1 126 ? -14.578 28.422 16.469 1 28.97 126 VAL B O 1
#

pLDDT: mean 84.54, std 15.98, range [28.66, 98.44]

InterPro domains:
  IPR061178 ISAon1-like transposase, N-terminal region [NF049916] (7-114)

Foldseek 3Di:
DVVVVVVVCVQDFHLPVVFKDFDDWDWADDDVAIEIETEIEGDPDDAVVADAKDWDAWDAWFWDWDDDDVPHTYIYTYIFTWIQGPVRDIDGHDLVVLCPDPSADPRNNVVCCVGPVPDPPPDPPD/DVVVVVVVCVQDFHLPVVFKDFDDWDWADDDVAIEIETEIEGDPDDAVVADAKDWDAWDAWDWDWDDDDVPHTYIYTYIFTWIQGPVRDIDGHDLVVVCPDPSADPRNNVVCCVGPVPDPPPDPPD

Solvent-accessible surface area (backbone atoms only — not comparable to full-atom values): 14270 Å² total; per-residue (Å²): 116,66,36,35,50,53,48,46,48,60,71,42,54,46,56,42,70,81,48,29,39,76,70,41,61,45,77,43,77,56,88,98,45,45,37,38,37,39,33,32,36,39,44,86,76,67,46,88,84,47,74,64,55,39,87,57,60,62,51,76,75,45,78,41,83,53,72,44,47,79,81,24,48,28,37,39,34,38,25,46,44,30,26,23,38,84,86,66,46,83,43,63,65,53,65,66,56,48,50,67,31,94,66,40,36,72,56,30,38,54,47,46,41,71,73,54,54,79,53,71,81,75,54,78,84,121,116,68,34,35,50,54,48,47,49,60,70,42,54,49,54,43,70,80,49,27,37,76,70,42,62,45,77,44,78,54,88,97,44,47,38,38,38,38,34,32,35,38,45,88,77,67,47,87,85,48,74,64,54,38,87,57,58,61,50,75,73,45,79,42,82,53,71,44,46,79,82,24,48,28,37,40,34,38,24,46,45,32,26,24,38,85,86,66,47,81,44,62,67,54,64,66,56,49,50,67,33,93,69,39,36,72,55,30,36,53,48,46,40,71,72,53,55,79,54,71,80,73,54,77,86,119

Secondary structure (DSSP, 8-state):
-HHHHHHHHHHSSTTGGGTEEEEEEEEEEETTEEEEEEEEEE-SPPPTT-TT-EEEEEPPPEEEEEEEETTEEEEEEEE-EEEE-TTS-EEE--HHHHHHSTT--HHHHHHHIIIIISS-TTS---/-HHHHHHHHHHSSTTGGGTEEEEEEEEEEETTEEEEEEEEEE-SPPPTT-TT-EEEEEPPPEEEEEEEETTEEEEEEEE-EEEE-TTS-EEE--HHHHHHSTT--HHHHHHHIIIIISS-TTS---

Sequence (252 aa):
MEQYRLLAECLLPARMLDWFDLKTVRVEKKGDTQVIHLYLDENEQKPDDGEDLRPNGFTRESVFHDFPIRGQEVLLHVRRRRWLDADGHNVMTECNLIQESTRCSTELADFLKEAFGDAPYNGPFVMEQYRLLAECLLPARMLDWFDLKTVRVEKKGDTQVIHLYLDENEQKPDDGEDLRPNGFTRESVFHDFPIRGQEVLLHVRRRRWLDADGHNVMTECNLIQESTRCSTELADFLKEAFGDAPYNGPFV

Radius of gyration: 22.82 Å; Cα contacts (8 Å, |Δi|>4): 423; chains: 2; bounding box: 40×74×51 Å

Nearest PDB structures (foldseek):
  4psi-assembly1_A  TM=3.365E-01  e=1.451E+00  Homo sapiens
  4psi-assembly2_B  TM=3.340E-01  e=1.741E+00  Homo sapiens
  4psi-assembly1_A  TM=3.568E-01  e=1.502E+00  Homo sapiens
  4psi-assembly2_B  TM=3.544E-01  e=1.912E+00  Homo sapiens
  6qfj-assembly4_D  TM=5.146E-01  e=8.638E+00  Desulfamplus magnetovallimortis

Organism: NCBI:txid537011